Protein AF-A0A1E5RSB1-F1 (afdb_monomer_lite)

Secondary structure (DSSP, 8-state):
-HHHHHHHHHHHHHHHHHTGGGGS-HHHHHHHHHHHHHHHHHS-TTS--HHHHHHHHHHHHHHHHTTTS-S-HHHHHHHHHHHHHHHHSTTTT-TT-HHHHHHHHHHHHHHHHHTT----HHHHHHHHHHHHHIIIIIITTTT-HHHHHHHHHHHHHHHHHTT-S-HHHHHHHHHHHHHH-TT-HHHHHHHHHHHHHHTTT-HHHHHHHHHHHHHHHHHH-TT-HHHHHHHTTT---HHHHHHHHHHHHHH-TT-HHHHHHHHHH-S-HHHHHHHHTT-

Structure (mmCIF, N/CA/C/O backbone):
data_AF-A0A1E5RSB1-F1
#
_entry.id   AF-A0A1E5RSB1-F1
#
loop_
_atom_site.group_PDB
_atom_site.id
_atom_site.type_symbol
_atom_site.label_atom_id
_atom_site.label_alt_id
_atom_site.label_comp_id
_atom_site.label_asym_id
_atom_site.label_entity_id
_atom_site.label_seq_id
_atom_site.pdbx_PDB_ins_code
_atom_site.Cartn_x
_atom_site.Cartn_y
_atom_site.Cartn_z
_atom_site.occupancy
_atom_site.B_iso_or_equiv
_atom_site.auth_seq_id
_atom_site.auth_comp_id
_atom_site.auth_asym_id
_atom_site.auth_atom_id
_atom_site.pdbx_PDB_model_num
ATOM 1 N N . MET A 1 1 ? -30.615 6.620 -9.284 1.00 59.03 1 MET A N 1
ATOM 2 C CA . MET A 1 1 ? -29.991 7.058 -8.012 1.00 59.03 1 MET A CA 1
ATOM 3 C C . MET A 1 1 ? -29.295 5.898 -7.292 1.00 59.03 1 MET A C 1
ATOM 5 O O . MET A 1 1 ? -28.123 6.034 -6.979 1.00 59.03 1 MET A O 1
ATOM 9 N N . ILE A 1 2 ? -29.949 4.737 -7.135 1.00 60.47 2 ILE A N 1
ATOM 10 C CA . ILE A 1 2 ? -29.376 3.530 -6.498 1.00 60.47 2 ILE A CA 1
ATOM 11 C C . ILE A 1 2 ? -28.083 3.030 -7.184 1.00 60.47 2 ILE A C 1
ATOM 13 O O . ILE A 1 2 ? -27.094 2.783 -6.502 1.00 60.47 2 ILE A O 1
ATOM 17 N N . ASN A 1 3 ? -28.025 2.988 -8.522 1.00 72.19 3 ASN A N 1
ATOM 18 C CA . ASN A 1 3 ? -26.814 2.553 -9.246 1.00 72.19 3 ASN A CA 1
ATOM 19 C C . ASN A 1 3 ? -25.570 3.414 -8.957 1.00 72.19 3 ASN A C 1
ATOM 21 O O . ASN A 1 3 ? -24.466 2.884 -8.888 1.00 72.19 3 ASN A O 1
ATOM 25 N N . ASN A 1 4 ? -25.734 4.720 -8.725 1.00 80.44 4 ASN A N 1
ATOM 26 C CA . ASN A 1 4 ? -24.601 5.606 -8.440 1.00 80.44 4 ASN A CA 1
ATOM 27 C C . ASN A 1 4 ? -24.006 5.338 -7.050 1.00 80.44 4 ASN A C 1
ATOM 29 O O . ASN A 1 4 ? -22.799 5.459 -6.871 1.00 80.44 4 ASN A O 1
ATOM 33 N N . LEU A 1 5 ? -24.834 4.938 -6.080 1.00 81.88 5 LEU A N 1
ATOM 34 C CA . LEU A 1 5 ? -24.383 4.595 -4.730 1.00 81.88 5 LEU A CA 1
ATOM 35 C C . LEU A 1 5 ? -23.595 3.284 -4.702 1.00 81.88 5 LEU A C 1
ATOM 37 O O . LEU A 1 5 ? -22.598 3.198 -3.993 1.00 81.88 5 LEU A O 1
ATOM 41 N N . TYR A 1 6 ? -23.990 2.289 -5.501 1.00 83.38 6 TYR A N 1
ATOM 42 C CA . TYR A 1 6 ? -23.221 1.048 -5.641 1.00 83.38 6 TYR A CA 1
ATOM 43 C C . TYR A 1 6 ? -21.880 1.267 -6.352 1.00 83.38 6 TYR A C 1
ATOM 45 O O . TYR A 1 6 ? -20.870 0.724 -5.914 1.00 83.38 6 TYR A O 1
ATOM 53 N N . LEU A 1 7 ? -21.834 2.122 -7.378 1.00 86.38 7 LEU A N 1
ATOM 54 C CA . LEU A 1 7 ? -20.569 2.520 -8.009 1.00 86.38 7 LEU A CA 1
ATOM 55 C C . LEU A 1 7 ? -19.646 3.250 -7.022 1.00 86.38 7 LEU A C 1
ATOM 57 O O . LEU A 1 7 ? -18.439 3.008 -6.994 1.00 86.38 7 LEU A O 1
ATOM 61 N N . LEU A 1 8 ? -20.215 4.125 -6.189 1.00 89.56 8 LEU A N 1
ATOM 62 C CA . LEU A 1 8 ? -19.468 4.823 -5.148 1.00 89.56 8 LEU A CA 1
ATOM 63 C C . LEU A 1 8 ? -18.964 3.849 -4.072 1.00 89.56 8 LEU A C 1
ATOM 65 O O . LEU A 1 8 ? -17.806 3.935 -3.671 1.00 89.56 8 LEU A O 1
ATOM 69 N N . LEU A 1 9 ? -19.790 2.886 -3.655 1.00 88.88 9 LEU A N 1
ATOM 70 C CA . LEU A 1 9 ? -19.385 1.799 -2.764 1.00 88.88 9 LEU A CA 1
ATOM 71 C C . LEU A 1 9 ? -18.185 1.040 -3.344 1.00 88.88 9 LEU A C 1
ATOM 73 O O . LEU A 1 9 ? -17.158 0.939 -2.679 1.00 88.88 9 LEU A O 1
ATOM 77 N N . ASP A 1 10 ? -18.278 0.558 -4.584 1.00 87.50 10 ASP A N 1
ATOM 78 C CA . ASP A 1 10 ? -17.203 -0.213 -5.216 1.00 87.50 10 ASP A CA 1
ATOM 79 C C . ASP A 1 10 ? -15.906 0.600 -5.355 1.00 87.50 10 ASP A C 1
ATOM 81 O O . ASP A 1 10 ? -14.822 0.066 -5.109 1.00 87.50 10 ASP A O 1
ATOM 85 N N . LYS A 1 11 ? -16.001 1.909 -5.631 1.00 91.81 11 LYS A N 1
ATOM 86 C CA . LYS A 1 11 ? -14.854 2.832 -5.591 1.00 91.81 11 LYS A CA 1
ATOM 87 C C . LYS A 1 11 ? -14.172 2.827 -4.220 1.00 91.81 11 LYS A C 1
ATOM 89 O O . LYS A 1 11 ? -12.948 2.722 -4.155 1.00 91.81 11 LYS A O 1
ATOM 94 N N . TYR A 1 12 ? -14.920 2.942 -3.124 1.00 93.19 12 TYR A N 1
ATOM 95 C CA . TYR A 1 12 ? -14.322 2.986 -1.783 1.00 93.19 12 TYR A CA 1
ATOM 96 C C . TYR A 1 12 ? -13.816 1.631 -1.300 1.00 93.19 12 TYR A C 1
ATOM 98 O O . TYR A 1 12 ? -12.784 1.579 -0.634 1.00 93.19 12 TYR A O 1
ATOM 106 N N . ILE A 1 13 ? -14.457 0.533 -1.703 1.00 90.44 13 ILE A N 1
ATOM 107 C CA . ILE A 1 13 ? -13.912 -0.811 -1.483 1.00 90.44 13 ILE A CA 1
ATOM 108 C C . ILE A 1 13 ? -12.591 -0.983 -2.231 1.00 90.44 13 ILE A C 1
ATOM 110 O O . ILE A 1 13 ? -11.625 -1.486 -1.661 1.00 90.44 13 ILE A O 1
ATOM 114 N N . TYR A 1 14 ? -12.506 -0.506 -3.473 1.00 87.69 14 TYR A N 1
ATOM 115 C CA . TYR A 1 14 ? -11.250 -0.488 -4.215 1.00 87.69 14 TYR A CA 1
ATOM 116 C C . TYR A 1 14 ? -10.180 0.361 -3.509 1.00 87.69 14 TYR A C 1
ATOM 118 O O . TYR A 1 14 ? -9.056 -0.104 -3.325 1.00 87.69 14 TYR A O 1
ATOM 126 N N . ILE A 1 15 ? -10.518 1.573 -3.052 1.00 88.62 15 ILE A N 1
ATOM 127 C CA . ILE A 1 15 ? -9.596 2.448 -2.303 1.00 88.62 15 ILE A CA 1
ATOM 128 C C . ILE A 1 15 ? -9.091 1.768 -1.023 1.00 88.62 15 ILE A C 1
ATOM 130 O O . ILE A 1 15 ? -7.897 1.849 -0.734 1.00 88.62 15 ILE A O 1
ATOM 134 N N . TYR A 1 16 ? -9.971 1.090 -0.279 1.00 88.75 16 TYR A N 1
ATOM 135 C CA . TYR A 1 16 ? -9.597 0.333 0.916 1.00 88.75 16 TYR A CA 1
ATOM 136 C C . TYR A 1 16 ? -8.643 -0.814 0.574 1.00 88.75 16 TYR A C 1
ATOM 138 O O . TYR A 1 16 ? -7.543 -0.876 1.116 1.00 88.75 16 TYR A O 1
ATOM 146 N N . ASN A 1 17 ? -9.018 -1.665 -0.385 1.00 81.81 17 ASN A N 1
ATOM 147 C CA . ASN A 1 17 ? -8.240 -2.848 -0.761 1.00 81.81 17 ASN A CA 1
ATOM 148 C C . ASN A 1 17 ? -6.867 -2.506 -1.357 1.00 81.81 17 ASN A C 1
ATOM 150 O O . ASN A 1 17 ? -5.934 -3.291 -1.239 1.00 81.81 17 ASN A O 1
ATOM 154 N N . THR A 1 18 ? -6.742 -1.352 -2.016 1.00 77.06 18 THR A N 1
ATOM 155 C CA . THR A 1 18 ? -5.478 -0.893 -2.617 1.00 77.06 18 THR A CA 1
ATOM 156 C C . THR A 1 18 ? -4.631 -0.032 -1.683 1.00 77.06 18 THR A C 1
ATOM 158 O O . THR A 1 18 ? -3.495 0.303 -2.023 1.00 77.06 18 THR A O 1
ATOM 161 N N . GLY A 1 19 ? -5.167 0.384 -0.531 1.00 78.12 19 GLY A N 1
ATOM 162 C CA . GLY A 1 19 ? -4.486 1.316 0.366 1.00 78.12 19 GLY A CA 1
ATOM 163 C C . GLY A 1 19 ? -4.257 2.705 -0.244 1.00 78.12 19 GLY A C 1
ATOM 164 O O . GLY A 1 19 ? -3.387 3.444 0.227 1.00 78.12 19 GLY A O 1
ATOM 165 N N . TYR A 1 20 ? -4.990 3.071 -1.307 1.00 80.69 20 TYR A N 1
ATOM 166 C CA . TYR A 1 20 ? -4.763 4.313 -2.062 1.00 80.69 20 TYR A CA 1
ATOM 167 C C . TYR A 1 20 ? -4.954 5.571 -1.202 1.00 80.69 20 TYR A C 1
ATOM 169 O O . TYR A 1 20 ? -4.318 6.594 -1.440 1.00 80.69 20 TYR A O 1
ATOM 177 N N . TYR A 1 21 ? -5.754 5.473 -0.139 1.00 85.38 21 TYR A N 1
ATOM 178 C CA . TYR A 1 21 ? -5.942 6.534 0.849 1.00 85.38 21 TYR A CA 1
ATOM 179 C C . TYR A 1 21 ? -4.636 6.992 1.535 1.00 85.38 21 TYR A C 1
ATOM 181 O O . TYR A 1 21 ? -4.590 8.107 2.031 1.00 85.38 21 TYR A O 1
ATOM 189 N N . ASN A 1 22 ? -3.560 6.195 1.525 1.00 78.25 22 ASN A N 1
ATOM 190 C CA . ASN A 1 22 ? -2.251 6.593 2.070 1.00 78.25 22 ASN A CA 1
ATOM 191 C C . ASN A 1 22 ? -1.426 7.499 1.129 1.00 78.25 22 ASN A C 1
ATOM 193 O O . ASN A 1 22 ? -0.286 7.828 1.448 1.00 78.25 22 ASN A O 1
ATOM 197 N N . GLN A 1 23 ? -1.929 7.811 -0.070 1.00 78.44 23 GLN A N 1
ATOM 198 C CA . GLN A 1 23 ? -1.171 8.501 -1.128 1.00 78.44 23 GLN A CA 1
ATOM 199 C C . GLN A 1 23 ? -1.796 9.832 -1.555 1.00 78.44 23 GLN A C 1
ATOM 201 O O . GLN A 1 23 ? -1.289 10.473 -2.473 1.00 78.44 23 GLN A O 1
ATOM 206 N N . VAL A 1 24 ? -2.911 10.217 -0.941 1.00 83.81 24 VAL A N 1
ATOM 207 C CA . VAL A 1 24 ? -3.691 11.392 -1.334 1.00 83.81 24 VAL A CA 1
ATOM 208 C C . VAL A 1 24 ? -3.510 12.528 -0.331 1.00 83.81 24 VAL A C 1
ATOM 210 O O . VAL A 1 24 ? -3.078 12.306 0.798 1.00 83.81 24 VAL A O 1
ATOM 213 N N . ASP A 1 25 ? -3.828 13.744 -0.759 1.00 85.12 25 ASP A N 1
ATOM 214 C CA . ASP A 1 25 ? -3.767 14.940 0.075 1.00 85.12 25 ASP A CA 1
ATOM 215 C C . ASP A 1 25 ? -4.978 15.056 1.019 1.00 85.12 25 ASP A C 1
ATOM 217 O O . ASP A 1 25 ? -6.000 14.376 0.863 1.00 85.12 25 ASP A O 1
ATOM 221 N N . ASP A 1 26 ? -4.892 15.975 1.981 1.00 84.00 26 ASP A N 1
ATOM 222 C CA . ASP A 1 26 ? -5.957 16.216 2.961 1.00 84.00 26 ASP A CA 1
ATOM 223 C C . ASP A 1 26 ? -7.286 16.603 2.304 1.00 84.00 26 ASP A C 1
ATOM 225 O O . ASP A 1 26 ? -8.357 16.202 2.765 1.00 84.00 26 ASP A O 1
ATOM 229 N N . THR A 1 27 ? -7.249 17.349 1.196 1.00 88.31 27 THR A N 1
ATOM 230 C CA . THR A 1 27 ? -8.446 17.727 0.428 1.00 88.31 27 THR A CA 1
ATOM 231 C C . THR A 1 27 ? -9.191 16.493 -0.078 1.00 88.31 27 THR A C 1
ATOM 233 O O . THR A 1 27 ? -10.417 16.381 0.055 1.00 88.31 27 THR A O 1
ATOM 236 N N . THR A 1 28 ? -8.451 15.526 -0.615 1.00 90.94 28 THR A N 1
ATOM 237 C CA . THR A 1 28 ? -9.019 14.262 -1.078 1.00 90.94 28 THR A CA 1
ATOM 238 C C . THR A 1 28 ? -9.506 13.416 0.095 1.00 90.94 28 THR A C 1
ATOM 240 O O . THR A 1 28 ? -10.619 12.886 0.033 1.00 90.94 28 THR A O 1
ATOM 243 N N . LEU A 1 29 ? -8.750 13.344 1.197 1.00 90.00 29 LEU A N 1
ATOM 244 C CA . LEU A 1 29 ? -9.187 12.635 2.407 1.00 90.00 29 LEU A CA 1
ATOM 245 C C . LEU A 1 29 ? -10.497 13.205 2.971 1.00 90.00 29 LEU A C 1
ATOM 247 O O . LEU A 1 29 ? -11.376 12.444 3.378 1.00 90.00 29 LEU A O 1
ATOM 251 N N . ASN A 1 30 ? -10.671 14.528 2.948 1.00 88.62 30 ASN A N 1
ATOM 252 C CA . ASN A 1 30 ? -11.912 15.197 3.344 1.00 88.62 30 ASN A CA 1
ATOM 253 C C . ASN A 1 30 ? -13.108 14.766 2.496 1.00 88.62 30 ASN A C 1
ATOM 255 O O . ASN A 1 30 ? -14.197 14.526 3.022 1.00 88.62 30 ASN A O 1
ATOM 259 N N . THR A 1 31 ? -12.896 14.651 1.188 1.00 92.31 31 THR A N 1
ATOM 260 C CA . THR A 1 31 ? -13.916 14.160 0.258 1.00 92.31 31 THR A CA 1
ATOM 261 C C . THR A 1 31 ? -14.248 12.701 0.558 1.00 92.31 31 THR A C 1
ATOM 263 O O . THR A 1 31 ? -15.417 12.345 0.678 1.00 92.31 31 THR A O 1
ATOM 266 N N . TYR A 1 32 ? -13.229 11.867 0.782 1.00 93.94 32 TYR A N 1
ATOM 267 C CA . TYR A 1 32 ? -13.416 10.462 1.143 1.00 93.94 32 TYR A CA 1
ATOM 268 C C . TYR A 1 32 ? -14.237 10.307 2.420 1.00 93.94 32 TYR A C 1
ATOM 270 O O . TYR A 1 32 ? -15.197 9.544 2.429 1.00 93.94 32 TYR A O 1
ATOM 278 N N . ALA A 1 33 ? -13.914 11.053 3.476 1.00 90.81 33 ALA A N 1
ATOM 279 C CA . ALA A 1 33 ? -14.641 10.967 4.736 1.00 90.81 33 ALA A CA 1
ATOM 280 C C . ALA A 1 33 ? -16.135 11.297 4.576 1.00 90.81 33 ALA A C 1
ATOM 282 O O . ALA A 1 33 ? -16.969 10.567 5.108 1.00 90.81 33 ALA A O 1
ATOM 283 N N . LYS A 1 34 ? -16.474 12.350 3.818 1.00 90.81 34 LYS A N 1
ATOM 284 C CA . LYS A 1 34 ? -17.869 12.744 3.552 1.00 90.81 34 LYS A CA 1
ATOM 285 C C . LYS A 1 34 ? -18.625 11.678 2.762 1.00 90.81 34 LYS A C 1
ATOM 287 O O . LYS A 1 34 ? -19.714 11.274 3.169 1.00 90.81 34 LYS A O 1
ATOM 292 N N . ASP A 1 35 ? -18.033 11.195 1.675 1.00 92.75 35 ASP A N 1
ATOM 293 C CA . ASP A 1 35 ? -18.663 10.198 0.808 1.00 92.75 35 ASP A CA 1
ATOM 294 C C . ASP A 1 35 ? -18.870 8.869 1.549 1.00 92.75 35 ASP A C 1
ATOM 296 O O . ASP A 1 35 ? -19.951 8.284 1.493 1.00 92.75 35 ASP A O 1
ATOM 300 N N . ILE A 1 36 ? -17.870 8.417 2.315 1.00 93.12 36 ILE A N 1
ATOM 301 C CA . ILE A 1 36 ? -17.973 7.190 3.115 1.00 93.12 36 ILE A CA 1
ATOM 302 C C . ILE A 1 36 ? -19.019 7.353 4.224 1.00 93.12 36 ILE A C 1
ATOM 304 O O . ILE A 1 36 ? -19.820 6.447 4.439 1.00 93.12 36 ILE A O 1
ATOM 308 N N . GLN A 1 37 ? -19.070 8.503 4.905 1.00 90.25 37 GLN A N 1
ATOM 309 C CA . GLN A 1 37 ? -20.092 8.771 5.921 1.00 90.25 37 GLN A CA 1
ATOM 310 C C . GLN A 1 37 ? -21.506 8.712 5.325 1.00 90.25 37 GLN A C 1
ATOM 312 O O . GLN A 1 37 ? -22.418 8.180 5.958 1.00 90.25 37 GLN A O 1
ATOM 317 N N . ALA A 1 38 ? -21.699 9.243 4.114 1.00 89.00 38 ALA A N 1
ATOM 318 C CA . ALA A 1 38 ? -22.971 9.150 3.404 1.00 89.00 38 ALA A CA 1
ATOM 319 C C . ALA A 1 38 ? -23.314 7.690 3.065 1.00 89.00 38 ALA A C 1
ATOM 321 O O . ALA A 1 38 ? -24.432 7.253 3.328 1.00 89.00 38 ALA A O 1
ATOM 322 N N . LEU A 1 39 ? -22.345 6.913 2.568 1.00 89.56 39 LEU A N 1
ATOM 323 C CA . LEU A 1 39 ? -22.527 5.484 2.296 1.00 89.56 39 LEU A CA 1
ATOM 324 C C . LEU A 1 39 ? -22.908 4.699 3.556 1.00 89.56 39 LEU A C 1
ATOM 326 O O . LEU A 1 39 ? -23.848 3.913 3.507 1.00 89.56 39 LEU A O 1
ATOM 330 N N . LEU A 1 40 ? -22.239 4.946 4.685 1.00 88.12 40 LEU A N 1
ATOM 331 C CA . LEU A 1 40 ? -22.523 4.289 5.968 1.00 88.12 40 LEU A CA 1
ATOM 332 C C . LEU A 1 40 ? -23.908 4.639 6.536 1.00 88.12 40 LEU A C 1
ATOM 334 O O . LEU A 1 40 ? -24.463 3.862 7.303 1.00 88.12 40 LEU A O 1
ATOM 338 N N . LYS A 1 41 ? -24.475 5.799 6.176 1.00 85.69 41 LYS A N 1
ATOM 339 C CA . LYS A 1 41 ? -25.850 6.181 6.545 1.00 85.69 41 LYS A CA 1
ATOM 340 C C . LYS A 1 41 ? -26.905 5.533 5.645 1.00 85.69 41 LYS A C 1
ATOM 342 O O . LYS A 1 41 ? -28.029 5.341 6.092 1.00 85.69 41 LYS A O 1
ATOM 347 N N . VAL A 1 42 ? -26.564 5.258 4.384 1.00 83.19 42 VAL A N 1
ATOM 348 C CA . VAL A 1 42 ? -27.499 4.728 3.379 1.00 83.19 42 VAL A CA 1
ATOM 349 C C . VAL A 1 42 ? -27.528 3.201 3.367 1.00 83.19 42 VAL A C 1
ATOM 351 O O . VAL A 1 42 ? -28.598 2.607 3.261 1.00 83.19 42 VAL A O 1
ATOM 354 N N . PHE A 1 43 ? -26.366 2.559 3.456 1.00 77.81 43 PHE A N 1
ATOM 355 C CA . PHE A 1 43 ? -26.266 1.109 3.537 1.00 77.81 43 PHE A CA 1
ATOM 356 C C . PHE A 1 43 ? -26.439 0.685 4.996 1.00 77.81 43 PHE A C 1
ATOM 358 O O . PHE A 1 43 ? -25.534 0.860 5.804 1.00 77.81 43 PHE A O 1
ATOM 365 N N . ASP A 1 44 ? -27.627 0.177 5.330 1.00 65.62 44 ASP A N 1
ATOM 366 C CA . ASP A 1 44 ? -27.980 -0.208 6.697 1.00 65.62 44 ASP A CA 1
ATOM 367 C C . ASP A 1 44 ? -27.232 -1.473 7.169 1.00 65.62 44 ASP A C 1
ATOM 369 O O . ASP A 1 44 ? -26.900 -2.363 6.381 1.00 65.62 44 ASP A O 1
ATOM 373 N N . TYR A 1 45 ? -27.009 -1.575 8.482 1.00 59.94 45 TYR A N 1
ATOM 374 C CA . TYR A 1 45 ? -26.247 -2.649 9.142 1.00 59.94 45 TYR A CA 1
ATOM 375 C C . TYR A 1 45 ? -26.914 -4.034 9.052 1.00 59.94 45 TYR A C 1
ATOM 377 O O . TYR A 1 45 ? -26.284 -5.043 9.370 1.00 59.94 45 TYR A O 1
ATOM 385 N N . GLN A 1 46 ? -28.187 -4.096 8.649 1.00 53.72 46 GLN A N 1
ATOM 386 C CA . GLN A 1 46 ? -29.020 -5.302 8.723 1.00 53.72 46 GLN A CA 1
ATOM 387 C C . GLN A 1 46 ? -28.663 -6.385 7.691 1.00 53.72 46 GLN A C 1
ATOM 389 O O . GLN A 1 46 ? -29.066 -7.535 7.849 1.00 53.72 46 GLN A O 1
ATOM 394 N N . ALA A 1 47 ? -27.843 -6.067 6.687 1.00 52.84 47 ALA A N 1
ATOM 395 C CA . ALA A 1 47 ? -27.253 -7.045 5.777 1.00 52.84 47 ALA A CA 1
ATOM 396 C C . ALA A 1 47 ? -25.727 -6.986 5.910 1.00 52.84 47 ALA A C 1
ATOM 398 O O . ALA A 1 47 ? -25.061 -6.242 5.193 1.00 52.84 47 ALA A O 1
ATOM 399 N N . ILE A 1 48 ? -25.178 -7.743 6.866 1.00 58.06 48 ILE A N 1
ATOM 400 C CA . ILE A 1 48 ? -23.743 -7.815 7.184 1.00 58.06 48 ILE A CA 1
ATOM 401 C C . ILE A 1 48 ? -22.974 -8.323 5.959 1.00 58.06 48 ILE A C 1
ATOM 403 O O . ILE A 1 48 ? -22.731 -9.514 5.773 1.00 58.06 48 ILE A O 1
ATOM 407 N N . ASN A 1 49 ? -22.605 -7.392 5.090 1.00 74.12 49 ASN A N 1
ATOM 408 C CA . ASN A 1 49 ? -21.734 -7.626 3.958 1.00 74.12 49 ASN A CA 1
ATOM 409 C C . ASN A 1 49 ? -20.311 -7.255 4.386 1.00 74.12 49 ASN A C 1
ATOM 411 O O . ASN A 1 49 ? -20.102 -6.208 5.000 1.00 74.12 49 ASN A O 1
ATOM 415 N N . LEU A 1 50 ? -19.320 -8.073 4.021 1.00 79.31 50 LEU A N 1
ATOM 416 C CA . LEU A 1 50 ? -17.895 -7.763 4.198 1.00 79.31 50 LEU A CA 1
ATOM 417 C C . LEU A 1 50 ? -17.547 -6.347 3.707 1.00 79.31 50 LEU A C 1
ATOM 419 O O . LEU A 1 50 ? -16.749 -5.660 4.337 1.00 79.31 50 LEU A O 1
ATOM 423 N N . LYS A 1 51 ? -18.220 -5.869 2.649 1.00 85.12 51 LYS A N 1
ATOM 424 C CA . LYS A 1 51 ? -18.079 -4.496 2.142 1.00 85.12 51 LYS A CA 1
ATOM 425 C C . LYS A 1 51 ? -18.426 -3.424 3.187 1.00 85.12 51 LYS A C 1
ATOM 427 O O . LYS A 1 51 ? -17.734 -2.416 3.265 1.00 85.12 51 LYS A O 1
ATOM 432 N N . TYR A 1 52 ? -19.459 -3.627 4.006 1.00 85.94 52 TYR A N 1
ATOM 433 C CA . TYR A 1 52 ? -19.834 -2.663 5.046 1.00 85.94 52 TYR A CA 1
ATOM 434 C C . TYR A 1 52 ? -18.760 -2.578 6.138 1.00 85.94 52 TYR A C 1
ATOM 436 O O . TYR A 1 52 ? -18.369 -1.484 6.537 1.00 85.94 52 TYR A O 1
ATOM 444 N N . ILE A 1 53 ? -18.213 -3.723 6.559 1.00 85.31 53 ILE A N 1
ATOM 445 C CA . ILE A 1 53 ? -17.104 -3.763 7.524 1.00 85.31 53 ILE A CA 1
ATOM 446 C C . ILE A 1 53 ? -15.876 -3.048 6.943 1.00 85.31 53 ILE A C 1
ATOM 448 O O . ILE A 1 53 ? -15.307 -2.190 7.611 1.00 85.31 53 ILE A O 1
ATOM 452 N N . SER A 1 54 ? -15.521 -3.310 5.680 1.00 87.69 54 SER A N 1
ATOM 453 C CA . SER A 1 54 ? -14.425 -2.607 4.998 1.00 87.69 54 SER A CA 1
ATOM 454 C C . SER A 1 54 ? -14.647 -1.095 4.905 1.00 87.69 54 SER A C 1
ATOM 456 O O . SER A 1 54 ? -13.696 -0.336 5.070 1.00 87.69 54 SER A O 1
ATOM 458 N N . LEU A 1 55 ? -15.885 -0.634 4.685 1.00 90.62 55 LEU A N 1
ATOM 459 C CA . LEU A 1 55 ? -16.204 0.797 4.717 1.00 90.62 55 LEU A CA 1
ATOM 460 C C . LEU A 1 55 ? -16.018 1.400 6.110 1.00 90.62 55 LEU A C 1
ATOM 462 O O . LEU A 1 55 ? -15.481 2.499 6.219 1.00 90.62 55 LEU A O 1
ATOM 466 N N . VAL A 1 56 ? -16.441 0.696 7.163 1.00 89.56 56 VAL A N 1
ATOM 467 C CA . VAL A 1 56 ? -16.232 1.139 8.548 1.00 89.56 56 VAL A CA 1
ATOM 468 C C . VAL A 1 56 ? -14.738 1.225 8.863 1.00 89.56 56 VAL A C 1
ATOM 470 O O . VAL A 1 56 ? -14.274 2.251 9.358 1.00 89.56 56 VAL A O 1
ATOM 473 N N . GLU A 1 57 ? -13.974 0.182 8.533 1.00 88.19 57 GLU A N 1
ATOM 474 C CA . GLU A 1 57 ? -12.518 0.157 8.695 1.00 88.19 57 GLU A CA 1
ATOM 475 C C . GLU A 1 57 ? -11.856 1.327 7.942 1.00 88.19 57 GLU A C 1
ATOM 477 O O . GLU A 1 57 ? -11.068 2.069 8.534 1.00 88.19 57 GLU A O 1
ATOM 482 N N . LEU A 1 58 ? -12.228 1.556 6.674 1.00 90.75 58 LEU A N 1
ATOM 483 C CA . LEU A 1 58 ? -11.726 2.676 5.873 1.00 90.75 58 LEU A CA 1
ATOM 484 C C . LEU A 1 58 ? -12.093 4.031 6.486 1.00 90.75 58 LEU A C 1
ATOM 486 O O . LEU A 1 58 ? -11.251 4.924 6.527 1.00 90.75 58 LEU A O 1
ATOM 490 N N . TYR A 1 59 ? -13.328 4.195 6.961 1.00 91.44 59 TYR A N 1
ATOM 491 C CA . TYR A 1 59 ? -13.787 5.436 7.578 1.00 91.44 59 TYR A CA 1
ATOM 492 C C . TYR A 1 59 ? -12.959 5.781 8.817 1.00 91.44 59 TYR A C 1
ATOM 494 O O . TYR A 1 59 ? -12.513 6.921 8.958 1.00 91.44 59 TYR A O 1
ATOM 502 N N . ILE A 1 60 ? -12.703 4.799 9.687 1.00 88.06 60 ILE A N 1
ATOM 503 C CA . ILE A 1 60 ? -11.862 4.993 10.874 1.00 88.06 60 ILE A CA 1
ATOM 504 C C . ILE A 1 60 ? -10.442 5.387 10.446 1.00 88.06 60 ILE A C 1
ATOM 506 O O . ILE A 1 60 ? -9.902 6.371 10.950 1.00 88.06 60 ILE A O 1
ATOM 510 N N . THR A 1 61 ? -9.853 4.682 9.475 1.00 85.56 61 THR A N 1
ATOM 511 C CA . THR A 1 61 ? -8.493 4.963 8.990 1.00 85.56 61 THR A CA 1
ATOM 512 C C . THR A 1 61 ? -8.364 6.334 8.317 1.00 85.56 61 THR A C 1
ATOM 514 O O . THR A 1 61 ? -7.425 7.066 8.616 1.00 85.56 61 THR A O 1
ATOM 517 N N . VAL A 1 62 ? -9.297 6.726 7.445 1.00 88.62 62 VAL A N 1
ATOM 518 C CA . VAL A 1 62 ? -9.272 8.037 6.770 1.00 88.62 62 VAL A CA 1
ATOM 519 C C . VAL A 1 62 ? -9.394 9.169 7.784 1.00 88.62 62 VAL A C 1
ATOM 521 O O . VAL A 1 62 ? -8.635 10.131 7.714 1.00 88.62 62 VAL A O 1
ATOM 524 N N . ASN A 1 63 ? -10.307 9.065 8.752 1.00 85.62 63 ASN A N 1
ATOM 525 C CA . ASN A 1 63 ? -10.436 10.096 9.783 1.00 85.62 63 ASN A CA 1
ATOM 526 C C . ASN A 1 63 ? -9.236 10.140 10.733 1.00 85.62 63 ASN A C 1
ATOM 528 O O . ASN A 1 63 ? -8.911 11.207 11.248 1.00 85.62 63 ASN A O 1
ATOM 532 N N . PHE A 1 64 ? -8.551 9.012 10.922 1.00 78.25 64 PHE A N 1
ATOM 533 C CA . PHE A 1 64 ? -7.279 8.981 11.626 1.00 78.25 64 PHE A CA 1
ATOM 534 C C . PHE A 1 64 ? -6.160 9.681 10.836 1.00 78.25 64 PHE A C 1
ATOM 536 O O . PHE A 1 64 ? -5.379 10.415 11.423 1.00 78.25 64 PHE A O 1
ATOM 543 N N . LEU A 1 65 ? -6.087 9.525 9.511 1.00 78.81 65 LEU A N 1
ATOM 544 C CA . LEU A 1 65 ? -5.093 10.236 8.689 1.00 78.81 65 LEU A CA 1
ATOM 545 C C . LEU A 1 65 ? -5.360 11.741 8.596 1.00 78.81 65 LEU A C 1
ATOM 547 O O . LEU A 1 65 ? -4.426 12.530 8.590 1.00 78.81 65 LEU A O 1
ATOM 551 N N . ARG A 1 66 ? -6.636 12.139 8.577 1.00 77.75 66 ARG A N 1
ATOM 552 C CA . ARG A 1 66 ? -7.065 13.550 8.635 1.00 77.75 66 ARG A CA 1
ATOM 553 C C . ARG A 1 66 ? -6.772 14.206 9.984 1.00 77.75 66 ARG A C 1
ATOM 555 O O . ARG A 1 66 ? -6.969 15.409 10.158 1.00 77.75 66 ARG A O 1
ATOM 562 N N . TYR A 1 67 ? -6.380 13.413 10.971 1.00 67.94 67 TYR A N 1
ATOM 563 C CA . TYR A 1 67 ? -6.121 13.907 12.301 1.00 67.94 67 TYR A CA 1
ATOM 564 C C . TYR A 1 67 ? -4.980 14.922 12.317 1.00 67.94 67 TYR A C 1
ATOM 566 O O . TYR A 1 67 ? -4.071 14.838 11.504 1.00 67.94 67 TYR A O 1
ATOM 574 N N . SER A 1 68 ? -5.019 15.854 13.272 1.00 57.00 68 SER A N 1
ATOM 575 C CA . SER A 1 68 ? -4.141 17.032 13.436 1.00 57.00 68 SER A CA 1
ATOM 576 C C . SER A 1 68 ? -4.482 18.281 12.610 1.00 57.00 68 SER A C 1
ATOM 578 O O . SER A 1 68 ? -4.161 19.377 13.065 1.00 57.00 68 SER A O 1
ATOM 580 N N . ASN A 1 69 ? -5.234 18.163 11.509 1.00 58.94 69 ASN A N 1
ATOM 581 C CA . ASN A 1 69 ? -5.478 19.298 10.601 1.00 58.94 69 ASN A CA 1
ATOM 582 C C . ASN A 1 69 ? -6.882 19.921 10.701 1.00 58.94 69 ASN A C 1
ATOM 584 O O . ASN A 1 69 ? -7.163 20.921 10.039 1.00 58.94 69 ASN A O 1
ATOM 588 N N . HIS A 1 70 ? -7.767 19.375 11.542 1.00 60.78 70 HIS A N 1
ATOM 589 C CA . HIS A 1 70 ? -9.159 19.817 11.626 1.00 60.78 70 HIS A CA 1
ATOM 590 C C . HIS A 1 70 ? -9.567 20.387 12.991 1.00 60.78 70 HIS A C 1
ATOM 592 O O . HIS A 1 70 ? -9.090 19.971 14.046 1.00 60.78 70 HIS A O 1
ATOM 598 N N . SER A 1 71 ? -10.477 21.366 12.968 1.00 63.25 71 SER A N 1
ATOM 599 C CA . SER A 1 71 ? -11.023 22.043 14.153 1.00 63.25 71 SER A CA 1
ATOM 600 C C . SER A 1 71 ? -12.193 21.291 14.809 1.00 63.25 71 SER A C 1
ATOM 602 O O . SER A 1 71 ? -12.528 21.567 15.961 1.00 63.25 71 SER A O 1
ATOM 604 N N . ASP A 1 72 ? -12.786 20.309 14.125 1.00 70.50 72 ASP A N 1
ATOM 605 C CA . ASP A 1 72 ? -13.968 19.535 14.536 1.00 70.50 72 ASP A CA 1
ATOM 606 C C . ASP A 1 72 ? -13.633 18.148 15.124 1.00 70.50 72 ASP A C 1
ATOM 608 O O . ASP A 1 72 ? -14.494 17.270 15.206 1.00 70.50 72 ASP A O 1
ATOM 612 N N . ASN A 1 73 ? -12.405 17.955 15.623 1.00 73.44 73 ASN A N 1
ATOM 613 C CA . ASN A 1 73 ? -11.904 16.665 16.126 1.00 73.44 73 ASN A CA 1
ATOM 614 C C . ASN A 1 73 ? -12.829 15.975 17.151 1.00 73.44 73 ASN A C 1
ATOM 616 O O . ASN A 1 73 ? -12.892 14.750 17.199 1.00 73.44 73 ASN A O 1
ATOM 620 N N . LYS A 1 74 ? -13.587 16.732 17.958 1.00 77.19 74 LYS A N 1
ATOM 621 C CA . LYS A 1 74 ? -14.566 16.164 18.906 1.00 77.19 74 LYS A CA 1
ATOM 622 C C . LYS A 1 74 ? -15.755 15.491 18.213 1.00 77.19 74 LYS A C 1
ATOM 624 O O . LYS A 1 74 ? -16.197 14.440 18.670 1.00 77.19 74 LYS A O 1
ATOM 629 N N . ALA A 1 75 ? -16.266 16.083 17.134 1.00 81.25 75 ALA A N 1
ATOM 630 C CA . ALA A 1 75 ? -17.368 15.513 16.362 1.00 81.25 75 ALA A CA 1
ATOM 631 C C . ALA A 1 75 ? -16.898 14.267 15.602 1.00 81.25 75 ALA A C 1
ATOM 633 O O . ALA A 1 75 ? -17.542 13.223 15.681 1.00 81.25 75 ALA A O 1
ATOM 634 N N . ILE A 1 76 ? -15.719 14.351 14.975 1.00 78.69 76 ILE A N 1
ATOM 635 C CA . ILE A 1 76 ? -15.077 13.219 14.295 1.00 78.69 76 ILE A CA 1
ATOM 636 C C . ILE A 1 76 ? -14.880 12.046 15.267 1.00 78.69 76 ILE A C 1
ATOM 638 O O . ILE A 1 76 ? -15.247 10.918 14.946 1.00 78.69 76 ILE A O 1
ATOM 642 N N . TYR A 1 77 ? -14.376 12.302 16.481 1.00 81.50 77 TYR A N 1
ATOM 643 C CA . TYR A 1 77 ? -14.228 11.261 17.505 1.00 81.50 77 TYR A CA 1
ATOM 644 C C . TYR A 1 77 ? -15.554 10.576 17.838 1.00 81.50 77 TYR A C 1
ATOM 646 O O . TYR A 1 77 ? -15.623 9.350 17.886 1.00 81.50 77 TYR A O 1
ATOM 654 N N . ALA A 1 78 ? -16.606 11.361 18.084 1.00 84.12 78 ALA A N 1
ATOM 655 C CA . ALA A 1 78 ? -17.908 10.822 18.457 1.00 84.12 78 ALA A CA 1
ATOM 656 C C . ALA A 1 78 ? -18.466 9.897 17.363 1.00 84.12 78 ALA A C 1
ATOM 658 O O . ALA A 1 78 ? -19.002 8.830 17.673 1.00 84.12 78 ALA A O 1
ATOM 659 N N . GLU A 1 79 ? -18.287 10.264 16.091 1.00 85.00 79 GLU A N 1
ATOM 660 C CA . GLU A 1 79 ? -18.683 9.420 14.963 1.00 85.00 79 GLU A CA 1
ATOM 661 C C . GLU A 1 79 ? -17.831 8.153 14.848 1.00 85.00 79 GLU A C 1
ATOM 663 O O . GLU A 1 79 ? -18.391 7.063 14.732 1.00 85.00 79 GLU A O 1
ATOM 668 N N . ILE A 1 80 ? -16.501 8.257 14.939 1.00 85.19 80 ILE A N 1
ATOM 669 C CA . ILE A 1 80 ? -15.602 7.088 14.948 1.00 85.19 80 ILE A CA 1
ATOM 670 C C . ILE A 1 80 ? -16.006 6.114 16.058 1.00 85.19 80 ILE A C 1
ATOM 672 O O . ILE A 1 80 ? -16.153 4.917 15.808 1.00 85.19 80 ILE A O 1
ATOM 676 N N . ASN A 1 81 ? -16.237 6.622 17.271 1.00 86.75 81 ASN A N 1
ATOM 677 C CA . ASN A 1 81 ? -16.569 5.805 18.432 1.00 86.75 81 ASN A CA 1
ATOM 678 C C . ASN A 1 81 ? -17.862 4.999 18.221 1.00 86.75 81 ASN A C 1
ATOM 680 O O . ASN A 1 81 ? -17.926 3.830 18.599 1.00 86.75 81 ASN A O 1
ATOM 684 N N . LYS A 1 82 ? -18.868 5.584 17.554 1.00 88.00 82 LYS A N 1
ATOM 685 C CA . LYS A 1 82 ? -20.093 4.868 17.165 1.00 88.00 82 LYS A CA 1
ATOM 686 C C . LYS A 1 82 ? -19.777 3.658 16.281 1.00 88.00 82 LYS A C 1
ATOM 688 O O . LYS A 1 82 ? -20.309 2.576 16.513 1.00 88.00 82 LYS A O 1
ATOM 693 N N . TYR A 1 83 ? -18.916 3.824 15.279 1.00 87.00 83 TYR A N 1
ATOM 694 C CA . TYR A 1 83 ? -18.580 2.740 14.353 1.00 87.00 83 TYR A CA 1
ATOM 695 C C . TYR A 1 83 ? -17.654 1.682 14.966 1.00 87.00 83 TYR A C 1
ATOM 697 O O . TYR A 1 83 ? -17.785 0.501 14.649 1.00 87.00 83 TYR A O 1
ATOM 705 N N . VAL A 1 84 ? -16.781 2.061 15.900 1.00 86.00 84 VAL A N 1
ATOM 706 C CA . VAL A 1 84 ? -15.980 1.100 16.678 1.00 86.00 84 VAL A CA 1
ATOM 707 C C . VAL A 1 84 ? -16.880 0.200 17.531 1.00 86.00 84 VAL A C 1
ATOM 709 O O . VAL A 1 84 ? -16.682 -1.016 17.549 1.00 86.00 84 VAL A O 1
ATOM 712 N N . GLU A 1 85 ? -17.920 0.747 18.169 1.00 85.19 85 GLU A N 1
ATOM 713 C CA . GLU A 1 85 ? -18.901 -0.071 18.901 1.00 85.19 85 GLU A CA 1
ATOM 714 C C . GLU A 1 85 ? -19.699 -1.007 17.974 1.00 85.19 85 GLU A C 1
ATOM 716 O O . GLU A 1 85 ? -20.037 -2.119 18.377 1.00 85.19 85 GLU A O 1
ATOM 721 N N . ILE A 1 86 ? -19.937 -0.632 16.711 1.00 83.88 86 ILE A N 1
ATOM 722 C CA . ILE A 1 86 ? -20.544 -1.542 15.720 1.00 83.88 86 ILE A CA 1
ATOM 723 C C . ILE A 1 86 ? -19.619 -2.742 15.449 1.00 83.88 86 ILE A C 1
ATOM 725 O O . ILE A 1 86 ? -20.074 -3.891 15.479 1.00 83.88 86 ILE A O 1
ATOM 729 N N . LEU A 1 87 ? -18.313 -2.501 15.263 1.00 83.31 87 LEU A N 1
ATOM 730 C CA . LEU A 1 87 ? -17.322 -3.560 15.021 1.00 83.31 87 LEU A CA 1
ATOM 731 C C . LEU A 1 87 ? -17.240 -4.581 16.169 1.00 83.31 87 LEU A C 1
ATOM 733 O O . LEU A 1 87 ? -17.010 -5.768 15.923 1.00 83.31 87 LEU A O 1
ATOM 737 N N . LYS A 1 88 ? -17.461 -4.140 17.412 1.00 84.69 88 LYS A N 1
ATOM 738 C CA . LYS A 1 88 ? -17.447 -4.975 18.627 1.00 84.69 88 LYS A CA 1
ATOM 739 C C . LYS A 1 88 ? -18.487 -6.091 18.615 1.00 84.69 88 LYS A C 1
ATOM 741 O O . LYS A 1 88 ? -18.308 -7.102 19.301 1.00 84.69 88 LYS A O 1
ATOM 746 N N . SER A 1 89 ? -19.593 -5.909 17.896 1.00 79.56 89 SER A N 1
ATOM 747 C CA . SER A 1 89 ? -20.683 -6.882 17.864 1.00 79.56 89 SER A CA 1
ATOM 748 C C . SER A 1 89 ? -20.195 -8.238 17.336 1.00 79.56 89 SER A C 1
ATOM 750 O O . SER A 1 89 ? -19.338 -8.306 16.453 1.00 79.56 89 SER A O 1
ATOM 752 N N . LYS A 1 90 ? -20.743 -9.348 17.857 1.00 62.38 90 LYS A N 1
ATOM 753 C CA . LYS A 1 90 ? -20.432 -10.706 17.352 1.00 62.38 90 LYS A CA 1
ATOM 754 C C . LYS A 1 90 ? -20.804 -10.890 15.876 1.00 62.38 90 LYS A C 1
ATOM 756 O O . LYS A 1 90 ? -20.262 -11.767 15.222 1.00 62.38 90 LYS A O 1
ATOM 761 N N . GLN A 1 91 ? -21.725 -10.066 15.391 1.00 70.56 91 GLN A N 1
ATOM 762 C CA . GLN A 1 91 ? -22.167 -10.008 14.006 1.00 70.56 91 GLN A CA 1
ATOM 763 C C . GLN A 1 91 ? -21.133 -9.352 13.074 1.00 70.56 91 GLN A C 1
ATOM 765 O O . GLN A 1 91 ? -21.174 -9.600 11.878 1.00 70.56 91 GLN A O 1
ATOM 770 N N . CYS A 1 92 ? -20.190 -8.565 13.604 1.00 71.38 92 CYS A N 1
ATOM 771 C CA . CYS A 1 92 ? -19.100 -7.970 12.832 1.00 71.38 92 CYS A CA 1
ATOM 772 C C . CYS A 1 92 ? -17.768 -8.684 13.102 1.00 71.38 92 CYS A C 1
ATOM 774 O O . CYS A 1 92 ? -17.377 -9.563 12.341 1.00 71.38 92 CYS A O 1
ATOM 776 N N . LEU A 1 93 ? -17.061 -8.319 14.177 1.00 75.88 93 LEU A N 1
ATOM 777 C CA . LEU A 1 93 ? -15.746 -8.887 14.509 1.00 75.88 93 LEU A CA 1
ATOM 778 C C . LEU A 1 93 ? -15.727 -9.590 15.880 1.00 75.88 93 LEU A C 1
ATOM 780 O O . LEU A 1 93 ? -14.895 -10.463 16.124 1.00 75.88 93 LEU A O 1
ATOM 784 N N . SER A 1 94 ? -16.667 -9.271 16.770 1.00 76.12 94 SER A N 1
ATOM 785 C CA . SER A 1 94 ? -16.652 -9.602 18.201 1.00 76.12 94 SER A CA 1
ATOM 786 C C . SER A 1 94 ? -15.550 -8.895 19.003 1.00 76.12 94 SER A C 1
ATOM 788 O O . SER A 1 94 ? -14.465 -8.592 18.505 1.00 76.12 94 SER A O 1
ATOM 790 N N . ILE A 1 95 ? -15.791 -8.735 20.307 1.00 75.25 95 ILE A N 1
ATOM 791 C CA . ILE A 1 95 ? -14.838 -8.142 21.255 1.00 75.25 95 ILE A CA 1
ATOM 792 C C . ILE A 1 95 ? -13.491 -8.879 21.320 1.00 75.25 95 ILE A C 1
ATOM 794 O O . ILE A 1 95 ? -12.475 -8.285 21.667 1.00 75.25 95 ILE A O 1
ATOM 798 N N . ASN A 1 96 ? -13.457 -10.167 20.975 1.00 73.69 96 ASN A N 1
ATOM 799 C CA . ASN A 1 96 ? -12.241 -10.973 21.044 1.00 73.69 96 ASN A CA 1
ATOM 800 C C . ASN A 1 96 ? -11.397 -10.908 19.763 1.00 73.69 96 ASN A C 1
ATOM 802 O O . ASN A 1 96 ? -10.283 -11.435 19.766 1.00 73.69 96 ASN A O 1
ATOM 806 N N . SER A 1 97 ? -11.895 -10.278 18.692 1.00 77.69 97 SER A N 1
ATOM 807 C CA . SER A 1 97 ? -11.141 -10.138 17.446 1.00 77.69 97 SER A CA 1
ATOM 808 C C . SER A 1 97 ? -9.953 -9.207 17.621 1.00 77.69 97 SER A C 1
ATOM 810 O O . SER A 1 97 ? -10.078 -8.090 18.122 1.00 77.69 97 SER A O 1
ATOM 812 N N . ALA A 1 98 ? -8.7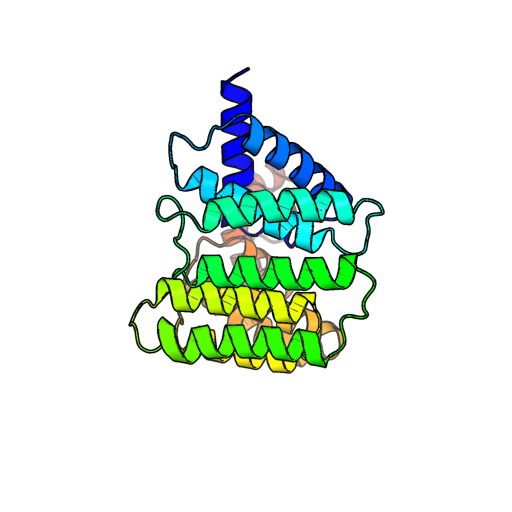95 -9.657 17.142 1.00 75.19 98 ALA A N 1
ATOM 813 C CA . ALA A 1 98 ? -7.592 -8.844 17.125 1.00 75.19 98 ALA A CA 1
ATOM 814 C C . ALA A 1 98 ? -7.766 -7.561 16.294 1.00 75.19 98 ALA A C 1
ATOM 816 O O . ALA A 1 98 ? -7.288 -6.502 16.693 1.00 75.19 98 ALA A O 1
ATOM 817 N N . ILE A 1 99 ? -8.516 -7.643 15.190 1.00 78.56 99 ILE A N 1
ATOM 818 C CA . ILE A 1 99 ? -8.811 -6.500 14.316 1.00 78.56 99 ILE A CA 1
ATOM 819 C C . ILE A 1 99 ? -9.667 -5.473 15.066 1.00 78.56 99 ILE A C 1
ATOM 821 O O . ILE A 1 99 ? -9.372 -4.282 15.028 1.00 78.56 99 ILE A O 1
ATOM 825 N N . TYR A 1 100 ? -10.687 -5.919 15.807 1.00 83.06 100 TYR A N 1
ATOM 826 C CA . TYR A 1 100 ? -11.471 -5.015 16.652 1.00 83.06 100 TYR A CA 1
ATOM 827 C C . TYR A 1 100 ? -10.591 -4.340 17.710 1.00 83.06 100 TYR A C 1
ATOM 829 O O . TYR A 1 100 ? -10.661 -3.125 17.881 1.00 83.06 100 TYR A O 1
ATOM 837 N N . GLN A 1 101 ? -9.737 -5.109 18.394 1.00 78.25 101 GLN A N 1
ATOM 838 C CA . GLN A 1 101 ? -8.854 -4.561 19.424 1.00 78.25 101 GLN A CA 1
ATOM 839 C C . GLN A 1 101 ? -7.906 -3.495 18.860 1.00 78.25 101 GLN A C 1
ATOM 841 O O . GLN A 1 101 ? -7.724 -2.462 19.496 1.00 78.25 101 GLN A O 1
ATOM 846 N N . TYR A 1 102 ? -7.390 -3.674 17.640 1.00 79.50 102 TYR A N 1
ATOM 847 C CA . TYR A 1 102 ? -6.623 -2.635 16.946 1.00 79.50 102 TYR A CA 1
ATOM 848 C C . TYR A 1 102 ? -7.409 -1.330 16.778 1.00 79.50 102 TYR A C 1
ATOM 850 O O . TYR A 1 102 ? -6.939 -0.273 17.198 1.00 79.50 102 TYR A O 1
ATOM 858 N N . TYR A 1 103 ? -8.617 -1.391 16.210 1.00 82.06 103 TYR A N 1
ATOM 859 C CA . TYR A 1 103 ? -9.436 -0.192 16.008 1.00 82.06 103 TYR A CA 1
ATOM 860 C C . TYR A 1 103 ? -9.886 0.442 17.327 1.00 82.06 103 TYR A C 1
ATOM 862 O O . TYR A 1 103 ? -9.973 1.664 17.424 1.00 82.06 103 TYR A O 1
ATOM 870 N N . ASN A 1 104 ? -10.105 -0.366 18.364 1.00 82.81 104 ASN A N 1
ATOM 871 C CA . ASN A 1 104 ? -10.366 0.116 19.715 1.00 82.81 104 ASN A CA 1
ATOM 872 C C . ASN A 1 104 ? -9.158 0.881 20.288 1.00 82.81 104 ASN A C 1
ATOM 874 O O . ASN A 1 104 ? -9.332 1.974 20.823 1.00 82.81 104 ASN A O 1
ATOM 878 N N . TYR A 1 105 ? -7.933 0.368 20.133 1.00 76.94 105 TYR A N 1
ATOM 879 C CA . TYR A 1 105 ? -6.726 1.080 20.567 1.00 76.94 105 TYR A CA 1
ATOM 880 C C . TYR A 1 105 ? -6.477 2.358 19.760 1.00 76.94 105 TYR A C 1
ATOM 882 O O . TYR A 1 105 ? -6.172 3.391 20.353 1.00 76.94 105 TYR A O 1
ATOM 890 N N . LEU A 1 106 ? -6.690 2.339 18.439 1.00 76.94 106 LEU A N 1
ATOM 891 C CA . LEU A 1 106 ? -6.657 3.555 17.614 1.00 76.94 106 LEU A CA 1
ATOM 892 C C . LEU A 1 106 ? -7.654 4.610 18.110 1.00 76.94 106 LEU A C 1
ATOM 894 O O . LEU A 1 106 ? -7.313 5.784 18.232 1.00 76.94 106 LEU A O 1
ATOM 898 N N . ASN A 1 107 ? -8.880 4.193 18.424 1.00 80.12 107 ASN A N 1
ATOM 899 C CA . ASN A 1 107 ? -9.919 5.080 18.939 1.00 80.12 107 ASN A CA 1
ATOM 900 C C . ASN A 1 107 ? -9.551 5.662 20.314 1.00 80.12 107 ASN A C 1
ATOM 902 O O . ASN A 1 107 ? -9.763 6.846 20.566 1.00 80.12 107 ASN A O 1
ATOM 906 N N . GLN A 1 108 ? -8.938 4.865 21.193 1.00 77.62 108 GLN A N 1
ATOM 907 C CA . GLN A 1 108 ? -8.422 5.348 22.477 1.00 77.62 108 GLN A CA 1
ATOM 908 C C . GLN A 1 108 ? -7.288 6.366 22.295 1.00 77.62 108 GLN A C 1
ATOM 910 O O . GLN A 1 108 ? -7.288 7.392 22.974 1.00 77.62 108 GLN A O 1
ATOM 915 N N . ALA A 1 109 ? -6.371 6.138 21.349 1.00 70.50 109 ALA A N 1
ATOM 916 C CA . ALA A 1 109 ? -5.337 7.114 21.009 1.00 70.50 109 ALA A CA 1
ATOM 917 C C . ALA A 1 109 ? -5.955 8.434 20.508 1.00 70.50 109 ALA A C 1
ATOM 919 O O . ALA A 1 109 ? -5.560 9.512 20.956 1.00 70.50 109 ALA A O 1
ATOM 920 N N . PHE A 1 110 ? -6.992 8.352 19.665 1.00 73.19 110 PHE A N 1
ATOM 921 C CA . PHE A 1 110 ? -7.732 9.521 19.180 1.00 73.19 110 PHE A CA 1
ATOM 922 C C . PHE A 1 110 ? -8.411 10.297 20.316 1.00 73.19 110 PHE A C 1
ATOM 924 O O . PHE A 1 110 ? -8.355 11.528 20.353 1.00 73.19 110 PHE A O 1
ATOM 931 N N . LYS A 1 111 ? -9.028 9.594 21.275 1.00 75.94 111 LYS A N 1
ATOM 932 C CA . LYS A 1 111 ? -9.655 10.207 22.457 1.00 75.94 111 LYS A CA 1
ATOM 933 C C . LYS A 1 111 ? -8.664 11.089 23.219 1.00 75.94 111 LYS A C 1
ATOM 935 O O . LYS A 1 111 ? -9.0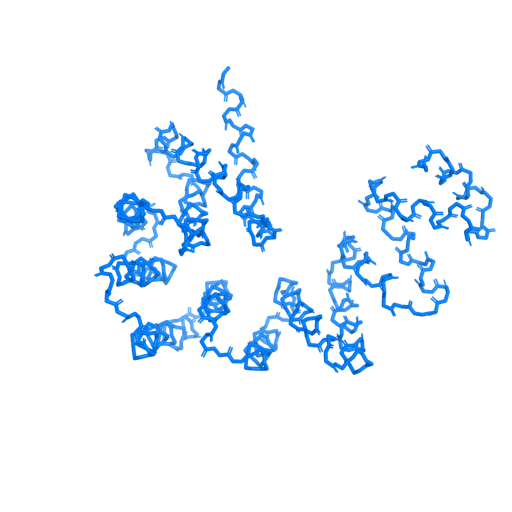16 12.204 23.597 1.00 75.94 111 LYS A O 1
ATOM 940 N N . LEU A 1 112 ? -7.444 10.588 23.415 1.00 68.75 112 LEU A N 1
ATOM 941 C CA . LEU A 1 112 ? -6.414 11.249 24.215 1.00 68.75 112 LEU A CA 1
ATOM 942 C C . LEU A 1 112 ? -5.846 12.506 23.549 1.00 68.75 112 LEU A C 1
ATOM 944 O O . LEU A 1 112 ? -5.569 13.477 24.240 1.00 68.75 112 LEU A O 1
ATOM 948 N N . THR A 1 113 ? -5.717 12.571 22.219 1.00 64.12 113 THR A N 1
ATOM 949 C CA . THR A 1 113 ? -5.313 13.864 21.617 1.00 64.12 113 THR A CA 1
ATOM 950 C C . THR A 1 113 ? -6.488 14.835 21.492 1.00 64.12 113 THR A C 1
ATOM 952 O O . THR A 1 113 ? -6.281 16.046 21.556 1.00 64.12 113 THR A O 1
ATOM 955 N N . VAL A 1 114 ? -7.736 14.355 21.389 1.00 66.25 114 VAL A N 1
ATOM 956 C CA . VAL A 1 114 ? -8.934 15.221 21.417 1.00 66.25 114 VAL A CA 1
ATOM 957 C C . VAL A 1 114 ? -9.122 15.902 22.774 1.00 66.25 114 VAL A C 1
ATOM 959 O O . VAL A 1 114 ? -9.569 17.053 22.820 1.00 66.25 114 VAL A O 1
ATOM 962 N N . SER A 1 115 ? -8.766 15.236 23.877 1.00 66.06 115 SER A N 1
ATOM 963 C CA . SER A 1 115 ? -8.793 15.828 25.222 1.00 66.06 115 SER A CA 1
ATOM 964 C C . SER A 1 115 ? -7.730 16.916 25.432 1.00 66.06 115 SER A C 1
ATOM 966 O O . SER A 1 115 ? -7.736 17.553 26.482 1.00 66.06 115 SER A O 1
ATOM 968 N N . LYS A 1 116 ? -6.860 17.190 24.440 1.00 60.09 116 LYS A N 1
ATOM 969 C CA . LYS A 1 116 ? -5.657 18.042 24.560 1.00 60.09 116 LYS A CA 1
ATOM 970 C C . LYS A 1 116 ? -4.701 17.592 25.668 1.00 60.09 116 LYS A C 1
ATOM 972 O O . LYS A 1 116 ? -3.775 18.325 26.017 1.00 60.09 116 LYS A O 1
ATOM 977 N N . GLU A 1 117 ? -4.892 16.391 26.201 1.00 54.75 117 GLU A N 1
ATOM 978 C CA . GLU A 1 117 ? -3.855 15.725 26.965 1.00 54.75 117 GLU A CA 1
ATOM 979 C C . GLU A 1 117 ? -2.714 15.478 25.977 1.00 54.75 117 GLU A C 1
ATOM 981 O O . GLU A 1 117 ? -2.930 14.998 24.860 1.00 54.75 117 GLU A O 1
ATOM 986 N N . LYS A 1 118 ? -1.491 15.897 26.323 1.00 52.00 118 LYS A N 1
ATOM 987 C CA . LYS A 1 118 ? -0.340 15.551 25.489 1.00 52.00 118 LYS A CA 1
ATOM 988 C C . LYS A 1 118 ? -0.345 14.032 25.369 1.00 52.00 118 LYS A C 1
ATOM 990 O O . LYS A 1 118 ? -0.254 13.353 26.388 1.00 52.00 118 LYS A O 1
ATOM 995 N N . ILE A 1 119 ? -0.414 13.510 24.145 1.00 56.09 119 ILE A N 1
ATOM 996 C CA . ILE A 1 119 ? 0.067 12.155 23.902 1.00 56.09 119 ILE A CA 1
ATOM 997 C C . ILE A 1 119 ? 1.547 12.195 24.281 1.00 56.09 119 ILE A C 1
ATOM 999 O O . ILE A 1 119 ? 2.384 12.715 23.543 1.00 56.09 119 ILE A O 1
ATOM 1003 N N . THR A 1 120 ? 1.853 11.744 25.491 1.00 59.88 120 THR A N 1
ATOM 1004 C CA . THR A 1 120 ? 3.226 11.537 25.926 1.00 59.88 120 THR A CA 1
ATOM 1005 C C . THR A 1 120 ? 3.749 10.267 25.266 1.00 59.88 120 THR A C 1
ATOM 1007 O O . THR A 1 120 ? 2.972 9.405 24.838 1.00 59.88 120 THR A O 1
ATOM 1010 N N . GLY A 1 121 ? 5.075 10.125 25.195 1.00 61.72 121 GLY A N 1
ATOM 1011 C CA . GLY A 1 121 ? 5.688 8.874 24.743 1.00 61.72 121 GLY A CA 1
ATOM 1012 C C . GLY A 1 121 ? 5.163 7.660 25.520 1.00 61.72 121 GLY A C 1
ATOM 1013 O O . GLY A 1 121 ? 4.952 6.607 24.934 1.00 61.72 121 GLY A O 1
ATOM 1014 N N . ASP A 1 122 ? 4.833 7.831 26.803 1.00 64.44 122 ASP A N 1
ATOM 1015 C CA . ASP A 1 122 ? 4.321 6.765 27.674 1.00 64.44 122 ASP A CA 1
ATOM 1016 C C . ASP A 1 122 ? 2.971 6.201 27.216 1.00 64.44 122 ASP A C 1
ATOM 1018 O O . ASP A 1 122 ? 2.755 4.990 27.252 1.00 64.44 122 ASP A O 1
ATOM 1022 N N . VAL A 1 123 ? 2.077 7.066 26.731 1.00 64.88 123 VAL A N 1
ATOM 1023 C CA . VAL A 1 123 ? 0.766 6.664 26.206 1.00 64.88 123 VAL A CA 1
ATOM 1024 C C . VAL A 1 123 ? 0.927 5.867 24.910 1.00 64.88 123 VAL A C 1
ATOM 1026 O O . VAL A 1 123 ? 0.301 4.818 24.748 1.00 64.88 123 VAL A O 1
ATOM 1029 N N . ILE A 1 124 ? 1.795 6.327 24.002 1.00 67.62 124 ILE A N 1
ATOM 1030 C CA . ILE A 1 124 ? 2.113 5.599 22.762 1.00 67.62 124 ILE A CA 1
ATOM 1031 C C . ILE A 1 124 ? 2.708 4.235 23.113 1.00 67.62 124 ILE A C 1
ATOM 1033 O O . ILE A 1 124 ? 2.214 3.219 22.631 1.00 67.62 124 ILE A O 1
ATOM 1037 N N . ASN A 1 125 ? 3.685 4.199 24.020 1.00 72.50 125 ASN A N 1
ATOM 1038 C CA . ASN A 1 125 ? 4.333 2.969 24.478 1.00 72.50 125 ASN A CA 1
ATOM 1039 C C . ASN A 1 125 ? 3.328 1.973 25.079 1.00 72.50 125 ASN A C 1
ATOM 1041 O O . ASN A 1 125 ? 3.438 0.768 24.855 1.00 72.50 125 ASN A O 1
ATOM 1045 N N . GLN A 1 126 ? 2.319 2.450 25.814 1.00 74.88 126 GLN A N 1
ATOM 1046 C CA . GLN A 1 126 ? 1.268 1.590 26.356 1.00 74.88 126 GLN A CA 1
ATOM 1047 C C . GLN A 1 126 ? 0.406 0.963 25.248 1.00 74.88 126 GLN A C 1
ATOM 1049 O O . GLN A 1 126 ? 0.116 -0.235 25.307 1.00 74.88 126 GLN A O 1
ATOM 1054 N N . PHE A 1 127 ? 0.017 1.734 24.227 1.00 72.56 127 PHE A N 1
ATOM 1055 C CA . PHE A 1 127 ? -0.710 1.190 23.074 1.00 72.56 127 PHE A CA 1
ATOM 1056 C C . PHE A 1 127 ? 0.134 0.200 22.279 1.00 72.56 127 PHE A C 1
ATOM 1058 O O . PHE A 1 127 ? -0.361 -0.869 21.920 1.00 72.56 127 PHE A O 1
ATOM 1065 N N . GLU A 1 128 ? 1.407 0.520 22.052 1.00 75.00 128 GLU A N 1
ATOM 1066 C CA . GLU A 1 128 ? 2.332 -0.374 21.366 1.00 75.00 128 GLU A CA 1
ATOM 1067 C C . GLU A 1 128 ? 2.465 -1.706 22.098 1.00 75.00 128 GLU A C 1
ATOM 1069 O O . GLU A 1 128 ? 2.244 -2.755 21.496 1.00 75.00 128 GLU A O 1
ATOM 1074 N N . LYS A 1 129 ? 2.679 -1.668 23.417 1.00 80.94 129 LYS A N 1
ATOM 1075 C CA . LYS A 1 129 ? 2.769 -2.870 24.252 1.00 80.94 129 LYS A CA 1
ATOM 1076 C C . LYS A 1 129 ? 1.488 -3.707 24.211 1.00 80.94 129 LYS A C 1
ATOM 1078 O O . LYS A 1 129 ? 1.547 -4.936 24.187 1.00 80.94 129 LYS A O 1
ATOM 1083 N N . ASN A 1 130 ? 0.320 -3.067 24.182 1.00 77.62 130 ASN A N 1
ATOM 1084 C CA . ASN A 1 130 ? -0.956 -3.774 24.071 1.00 77.62 130 ASN A CA 1
ATOM 1085 C C . ASN A 1 130 ? -1.093 -4.511 22.728 1.00 77.62 130 ASN A C 1
ATOM 1087 O O . ASN A 1 130 ? -1.538 -5.662 22.704 1.00 77.62 130 ASN A O 1
ATOM 1091 N N . ILE A 1 131 ? -0.688 -3.878 21.622 1.00 74.50 131 ILE A N 1
ATOM 1092 C CA . ILE A 1 131 ? -0.716 -4.494 20.288 1.00 74.50 131 ILE A CA 1
ATOM 1093 C C . ILE A 1 131 ? 0.355 -5.595 20.174 1.00 74.50 131 ILE A C 1
ATOM 1095 O O . ILE A 1 131 ? 0.064 -6.674 19.658 1.00 74.50 131 ILE A O 1
ATOM 1099 N N . GLU A 1 132 ? 1.555 -5.391 20.719 1.00 80.19 132 GLU A N 1
ATOM 1100 C CA . GLU A 1 132 ? 2.630 -6.397 20.753 1.00 80.19 132 GLU A CA 1
ATOM 1101 C C . GLU A 1 132 ? 2.231 -7.652 21.541 1.00 80.19 132 GLU A C 1
ATOM 1103 O O . GLU A 1 132 ? 2.443 -8.777 21.077 1.00 80.19 132 GLU A O 1
ATOM 1108 N N . ASN A 1 133 ? 1.579 -7.486 22.696 1.00 79.88 133 ASN A N 1
ATOM 1109 C CA . ASN A 1 133 ? 1.053 -8.602 23.488 1.00 79.88 133 ASN A CA 1
ATOM 1110 C C . ASN A 1 133 ? -0.029 -9.390 22.730 1.00 79.88 133 ASN A C 1
ATOM 1112 O O . ASN A 1 133 ? -0.105 -10.617 22.825 1.00 79.88 133 ASN A O 1
ATOM 1116 N N . LEU A 1 134 ? -0.871 -8.699 21.957 1.00 74.00 134 LEU A N 1
ATOM 1117 C CA . LEU A 1 134 ? -1.889 -9.328 21.115 1.00 74.00 134 LEU A CA 1
ATOM 1118 C C . LEU A 1 134 ? -1.250 -10.159 19.986 1.00 74.00 134 LEU A C 1
ATOM 1120 O O . LEU A 1 134 ? -1.679 -11.292 19.745 1.00 74.00 134 LEU A O 1
ATOM 1124 N N . LEU A 1 135 ? -0.225 -9.608 19.326 1.00 73.75 135 LEU A N 1
ATOM 1125 C CA . LEU A 1 135 ? 0.521 -10.254 18.242 1.00 73.75 135 LEU A CA 1
ATOM 1126 C C . LEU A 1 135 ? 1.261 -11.511 18.724 1.00 73.75 135 LEU A C 1
ATOM 1128 O O . LEU A 1 135 ? 1.036 -12.594 18.183 1.00 73.75 135 LEU A O 1
ATOM 1132 N N . SER A 1 136 ? 2.086 -11.373 19.764 1.00 76.00 136 SER A N 1
ATOM 1133 C CA . SER A 1 136 ? 2.929 -12.452 20.312 1.00 76.00 136 SER A CA 1
ATOM 1134 C C . SER A 1 136 ? 2.142 -13.512 21.093 1.00 76.00 136 SER A C 1
ATOM 1136 O O . SER A 1 136 ? 2.480 -14.696 21.085 1.00 76.00 136 SER A O 1
ATOM 1138 N N . GLY A 1 137 ? 1.074 -13.105 21.783 1.00 70.75 137 GLY A N 1
ATOM 1139 C CA . GLY A 1 137 ? 0.283 -13.990 22.631 1.00 70.75 137 GLY A CA 1
ATOM 1140 C C . GLY A 1 137 ? -0.777 -14.760 21.855 1.00 70.75 137 GLY A C 1
ATOM 1141 O O . GLY A 1 137 ? -0.765 -15.991 21.832 1.00 70.75 137 GLY A O 1
ATOM 1142 N N . LYS A 1 138 ? -1.724 -14.036 21.246 1.00 67.00 138 LYS A N 1
ATOM 1143 C CA . LYS A 1 138 ? -2.891 -14.655 20.606 1.00 67.00 138 LYS A CA 1
ATOM 1144 C C . LYS A 1 138 ? -2.591 -15.089 19.185 1.00 67.00 138 LYS A C 1
ATOM 1146 O O . LYS A 1 138 ? -2.931 -16.207 18.834 1.00 67.00 138 LYS A O 1
ATOM 1151 N N . LEU A 1 139 ? -1.998 -14.239 18.354 1.00 67.00 139 LEU A N 1
ATOM 1152 C CA . LEU A 1 139 ? -1.975 -14.480 16.908 1.00 67.00 139 LEU A CA 1
ATOM 1153 C C . LEU A 1 139 ? -0.844 -15.406 16.460 1.00 67.00 139 LEU A C 1
ATOM 1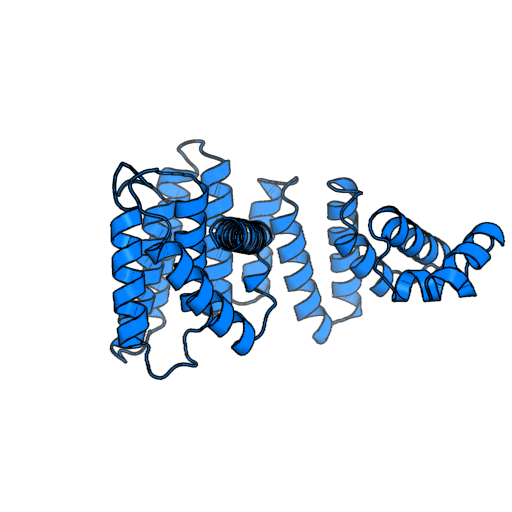155 O O . LEU A 1 139 ? -1.101 -16.326 15.690 1.00 67.00 139 LEU A O 1
ATOM 1159 N N . GLU A 1 140 ? 0.368 -15.218 16.981 1.00 69.25 140 GLU A N 1
ATOM 1160 C CA . GLU A 1 140 ? 1.510 -16.073 16.631 1.00 69.25 140 GLU A CA 1
ATOM 1161 C C . GLU A 1 140 ? 1.300 -17.526 17.083 1.00 69.25 140 GLU A C 1
ATOM 1163 O O . GLU A 1 140 ? 1.629 -18.460 16.358 1.00 69.25 140 GLU A O 1
ATOM 1168 N N . LYS A 1 141 ? 0.662 -17.727 18.245 1.00 68.38 141 LYS A N 1
ATOM 1169 C CA . LYS A 1 141 ? 0.381 -19.062 18.798 1.00 68.38 141 LYS A CA 1
ATOM 1170 C C . LYS A 1 141 ? -0.891 -19.712 18.245 1.00 68.38 141 LYS A C 1
ATOM 1172 O O . LYS A 1 141 ? -0.957 -20.934 18.182 1.00 68.38 141 LYS A O 1
ATOM 1177 N N . SER A 1 142 ? -1.903 -18.933 17.842 1.00 60.16 142 SER A N 1
ATOM 1178 C CA . SER A 1 142 ? -3.197 -19.471 17.367 1.00 60.16 142 SER A CA 1
ATOM 1179 C C . SER A 1 142 ? -3.235 -19.858 15.885 1.00 60.16 1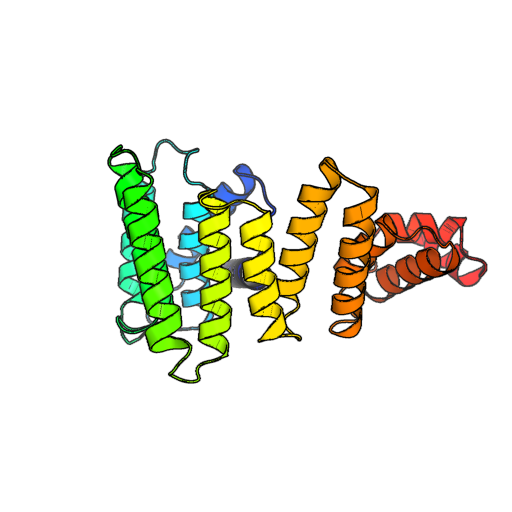42 SER A C 1
ATOM 1181 O O . SER A 1 142 ? -4.314 -20.135 15.374 1.00 60.16 142 SER A O 1
ATOM 1183 N N . THR A 1 143 ? -2.089 -19.888 15.190 1.00 61.56 143 THR A N 1
ATOM 1184 C CA . THR A 1 143 ? -1.952 -20.282 13.767 1.00 61.56 143 THR A CA 1
ATOM 1185 C C . THR A 1 143 ? -2.816 -19.507 12.755 1.00 61.56 143 THR A C 1
ATOM 1187 O O . THR A 1 143 ? -2.887 -19.884 11.586 1.00 61.56 143 THR A O 1
ATOM 1190 N N . ASN A 1 144 ? -3.408 -18.363 13.124 1.00 76.62 144 ASN A N 1
ATOM 1191 C CA . ASN A 1 144 ? -4.120 -17.506 12.170 1.00 76.62 144 ASN A CA 1
ATOM 1192 C C . ASN A 1 144 ? -3.151 -16.572 11.425 1.00 76.62 144 ASN A C 1
ATOM 1194 O O . ASN A 1 144 ? -3.035 -15.382 11.728 1.00 76.62 144 ASN A O 1
ATOM 1198 N N . SER A 1 145 ? -2.446 -17.133 10.443 1.00 79.50 145 SER A N 1
ATOM 1199 C CA . SER A 1 145 ? -1.388 -16.462 9.678 1.00 79.50 145 SER A CA 1
ATOM 1200 C C . SER A 1 145 ? -1.872 -15.207 8.936 1.00 79.50 145 SER A C 1
ATOM 1202 O O . SER A 1 145 ? -1.170 -14.198 8.909 1.00 79.50 145 SER A O 1
ATOM 1204 N N . VAL A 1 146 ? -3.104 -15.219 8.416 1.00 80.44 146 VAL A N 1
ATOM 1205 C CA . VAL A 1 146 ? -3.718 -14.073 7.722 1.00 80.44 146 VAL A CA 1
ATOM 1206 C C . VAL A 1 146 ? -4.002 -12.924 8.689 1.00 80.44 146 VAL A C 1
ATOM 1208 O O . VAL A 1 146 ? -3.657 -11.775 8.403 1.00 80.44 146 VAL A O 1
ATOM 1211 N N . GLN A 1 147 ? -4.603 -13.208 9.849 1.00 78.31 147 GLN A N 1
ATOM 1212 C CA . GLN A 1 147 ? -4.842 -12.172 10.857 1.00 78.31 147 GLN A CA 1
ATOM 1213 C C . GLN A 1 147 ? -3.533 -11.662 11.456 1.00 78.31 147 GLN A C 1
ATOM 1215 O O . GLN A 1 147 ? -3.404 -10.459 11.667 1.00 78.31 147 GLN A O 1
ATOM 1220 N N . TYR A 1 148 ? -2.554 -12.541 11.681 1.00 83.38 148 TYR A N 1
ATOM 1221 C CA . TYR A 1 148 ? -1.221 -12.144 12.123 1.00 83.38 148 TYR A CA 1
ATOM 1222 C C . TYR A 1 148 ? -0.570 -11.174 11.129 1.00 83.38 148 TYR A C 1
ATOM 1224 O O . TYR A 1 148 ? -0.122 -10.100 11.531 1.00 83.38 148 TYR A O 1
ATOM 1232 N N . LEU A 1 149 ? -0.586 -11.492 9.831 1.00 85.44 149 LEU A N 1
ATOM 1233 C CA . LEU A 1 149 ? -0.050 -10.625 8.781 1.00 85.44 149 LEU A CA 1
ATOM 1234 C C . LEU A 1 149 ? -0.776 -9.272 8.728 1.00 85.44 149 LEU A C 1
ATOM 1236 O O . LEU A 1 149 ? -0.123 -8.229 8.784 1.00 85.44 149 LEU A O 1
ATOM 1240 N N . LYS A 1 150 ? -2.120 -9.271 8.691 1.00 83.25 150 LYS A N 1
ATOM 1241 C CA . LYS A 1 150 ? -2.925 -8.032 8.686 1.00 83.25 150 LYS A CA 1
ATOM 1242 C C . LYS A 1 150 ? -2.597 -7.161 9.900 1.00 83.25 150 LYS A C 1
ATOM 1244 O O . LYS A 1 150 ? -2.379 -5.962 9.758 1.00 83.25 150 LYS A O 1
ATOM 1249 N N . MET A 1 151 ? -2.517 -7.756 11.086 1.00 81.69 151 MET A N 1
ATOM 1250 C CA . MET A 1 151 ? -2.251 -7.025 12.324 1.00 81.69 151 MET A CA 1
ATOM 1251 C C . MET A 1 151 ? -0.834 -6.456 12.393 1.00 81.69 151 MET A C 1
ATOM 1253 O O . MET A 1 151 ? -0.670 -5.323 12.837 1.00 81.69 151 MET A O 1
ATOM 1257 N N . ASN A 1 152 ? 0.176 -7.182 11.908 1.00 85.25 152 ASN A N 1
ATOM 1258 C CA . ASN A 1 152 ? 1.536 -6.647 11.823 1.00 85.25 152 ASN A CA 1
ATOM 1259 C C . ASN A 1 152 ? 1.611 -5.447 10.870 1.00 85.25 152 ASN A C 1
ATOM 1261 O O . ASN A 1 152 ? 2.204 -4.431 11.220 1.00 85.25 152 ASN A O 1
ATOM 1265 N N . LYS A 1 153 ? 0.951 -5.509 9.706 1.00 85.38 153 LYS A N 1
ATOM 1266 C CA . LYS A 1 153 ? 0.875 -4.368 8.774 1.00 85.38 153 LYS A CA 1
ATOM 1267 C C . LYS A 1 153 ? 0.199 -3.154 9.409 1.00 85.38 153 LYS A C 1
ATOM 1269 O O . LYS A 1 153 ? 0.712 -2.039 9.335 1.00 85.38 153 LYS A O 1
ATOM 1274 N N . LEU A 1 154 ? -0.928 -3.377 10.083 1.00 81.06 154 LEU A N 1
ATOM 1275 C CA . LEU A 1 154 ? -1.651 -2.340 10.817 1.00 81.06 154 LEU A CA 1
ATOM 1276 C C . LEU A 1 154 ? -0.801 -1.715 11.936 1.00 81.06 154 LEU A C 1
ATOM 1278 O O . LEU A 1 154 ? -0.856 -0.501 12.146 1.00 81.06 154 LEU A O 1
ATOM 1282 N N . PHE A 1 155 ? 0.014 -2.520 12.619 1.00 81.81 155 PHE A N 1
ATOM 1283 C CA . PHE A 1 155 ? 0.920 -2.053 13.665 1.00 81.81 155 PHE A CA 1
ATOM 1284 C C . PHE A 1 155 ? 2.105 -1.252 13.113 1.00 81.81 155 PHE A C 1
ATOM 1286 O O . PHE A 1 155 ? 2.444 -0.201 13.652 1.00 81.81 155 PHE A O 1
ATOM 1293 N N . ILE A 1 156 ? 2.693 -1.686 11.998 1.00 85.06 156 ILE A N 1
ATOM 1294 C CA . ILE A 1 156 ? 3.749 -0.932 11.313 1.00 85.06 156 ILE A CA 1
ATOM 1295 C C . ILE A 1 156 ? 3.211 0.425 10.838 1.00 85.06 156 ILE A C 1
ATOM 1297 O O . ILE A 1 156 ? 3.836 1.453 11.093 1.00 85.06 156 ILE A O 1
ATOM 1301 N N . ASN A 1 157 ? 2.018 0.451 10.234 1.00 79.44 157 ASN A N 1
ATOM 1302 C CA . ASN A 1 157 ? 1.357 1.697 9.835 1.00 79.44 157 ASN A CA 1
ATOM 1303 C C . ASN A 1 157 ? 1.110 2.623 11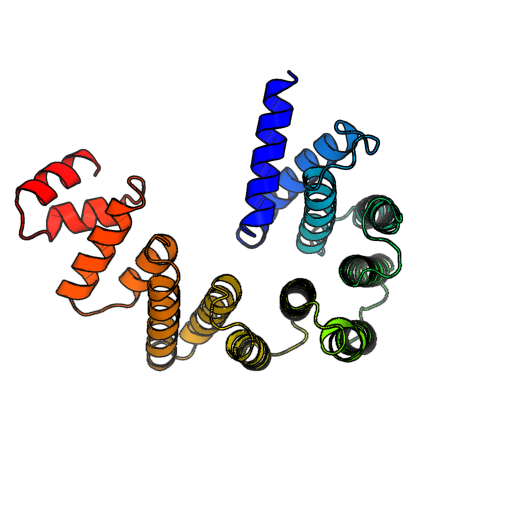.033 1.00 79.44 157 ASN A C 1
ATOM 1305 O O . ASN A 1 157 ? 1.341 3.826 10.934 1.00 79.44 157 ASN A O 1
ATOM 1309 N N . PHE A 1 158 ? 0.689 2.072 12.177 1.00 76.75 158 PHE A N 1
ATOM 1310 C CA . PHE A 1 158 ? 0.554 2.834 13.420 1.00 76.75 158 PHE A CA 1
ATOM 1311 C C . PHE A 1 158 ? 1.884 3.494 13.811 1.00 76.75 158 PHE A C 1
ATOM 1313 O O . PHE A 1 158 ? 1.936 4.715 13.962 1.00 76.75 158 PHE A O 1
ATOM 1320 N N . LYS A 1 159 ? 2.975 2.720 13.888 1.00 79.31 159 LYS A N 1
ATOM 1321 C CA . LYS A 1 159 ? 4.305 3.242 14.245 1.00 79.31 159 LYS A CA 1
ATOM 1322 C C . LYS A 1 159 ? 4.792 4.331 13.286 1.00 79.31 159 LYS A C 1
ATOM 1324 O O . LYS A 1 159 ? 5.360 5.332 13.720 1.00 79.31 159 LYS A O 1
ATOM 1329 N N . MET A 1 160 ? 4.540 4.161 11.986 1.00 79.38 160 MET A N 1
ATOM 1330 C CA . MET A 1 160 ? 4.881 5.156 10.967 1.00 79.38 160 MET A CA 1
ATOM 1331 C C . MET A 1 160 ? 4.073 6.447 11.119 1.00 79.38 160 MET A C 1
ATOM 1333 O O . MET A 1 160 ? 4.652 7.526 11.045 1.00 79.38 160 MET A O 1
ATOM 1337 N N . ASN A 1 161 ? 2.765 6.351 11.369 1.00 73.50 161 ASN A N 1
ATOM 1338 C CA . ASN A 1 161 ? 1.896 7.523 11.498 1.00 73.50 161 ASN A CA 1
ATOM 1339 C C . ASN A 1 161 ? 2.214 8.353 12.749 1.00 73.50 161 ASN A C 1
ATOM 1341 O O . ASN A 1 161 ? 2.155 9.578 12.705 1.00 73.50 161 ASN A O 1
ATOM 1345 N N . PHE A 1 162 ? 2.590 7.699 13.850 1.00 71.50 162 PHE A N 1
ATOM 1346 C CA . PHE A 1 162 ? 3.003 8.382 15.079 1.00 71.50 162 PHE A CA 1
ATOM 1347 C C . PHE A 1 162 ? 4.487 8.770 15.101 1.00 71.50 162 PHE A C 1
ATOM 1349 O O . PHE A 1 162 ? 4.930 9.382 16.070 1.00 71.50 162 PHE A O 1
ATOM 1356 N N . ASN A 1 163 ? 5.259 8.420 14.063 1.00 74.00 163 ASN A N 1
ATOM 1357 C CA . ASN A 1 163 ? 6.721 8.530 14.049 1.00 74.00 163 ASN A CA 1
ATOM 1358 C C . ASN A 1 163 ? 7.363 7.970 15.336 1.00 74.00 163 ASN A C 1
ATOM 1360 O O . ASN A 1 163 ? 8.341 8.522 15.838 1.00 74.00 163 ASN A O 1
ATOM 1364 N N . SER A 1 164 ? 6.796 6.891 15.890 1.00 73.50 164 SER A N 1
ATOM 1365 C CA . SER A 1 164 ? 7.210 6.359 17.195 1.00 73.50 164 SER A CA 1
ATOM 1366 C C . SER A 1 164 ? 8.568 5.663 17.149 1.00 73.50 164 SER A C 1
ATOM 1368 O O . SER A 1 164 ? 9.240 5.534 18.169 1.00 73.50 164 SER A O 1
ATOM 1370 N N . VAL A 1 165 ? 9.001 5.239 15.959 1.00 83.50 165 VAL A N 1
ATOM 1371 C CA . VAL A 1 165 ? 10.298 4.600 15.733 1.00 83.50 165 VAL A CA 1
ATOM 1372 C C . VAL A 1 165 ? 10.964 5.128 14.465 1.00 83.50 165 VAL A C 1
ATOM 1374 O O . VAL A 1 165 ? 10.321 5.660 13.558 1.00 83.50 165 VAL A O 1
ATOM 1377 N N . SER A 1 166 ? 12.282 4.945 14.385 1.00 89.62 166 SER A N 1
ATOM 1378 C CA . SER A 1 166 ? 13.061 5.317 13.204 1.00 89.62 166 SER A CA 1
ATOM 1379 C C . SER A 1 166 ? 12.670 4.490 11.972 1.00 89.62 166 SER A C 1
ATOM 1381 O O . SER A 1 166 ? 12.230 3.345 12.081 1.00 89.62 166 SER A O 1
ATOM 1383 N N . ILE A 1 167 ? 12.920 5.028 10.775 1.00 90.69 167 ILE A N 1
ATOM 1384 C CA . ILE A 1 167 ? 12.698 4.296 9.518 1.00 90.69 167 ILE A CA 1
ATOM 1385 C C . ILE A 1 167 ? 13.526 3.000 9.434 1.00 90.69 167 ILE A C 1
ATOM 1387 O O . ILE A 1 167 ? 13.058 2.020 8.867 1.00 90.69 167 ILE A O 1
ATOM 1391 N N . ASN A 1 168 ? 14.711 2.957 10.055 1.00 92.19 168 ASN A N 1
ATOM 1392 C CA . ASN A 1 168 ? 15.536 1.747 10.130 1.00 92.19 168 ASN A CA 1
ATOM 1393 C C . ASN A 1 168 ? 14.864 0.667 10.986 1.00 92.19 168 ASN A C 1
ATOM 1395 O O . ASN A 1 168 ? 14.848 -0.501 10.613 1.00 92.19 168 ASN A O 1
ATOM 1399 N N . SER A 1 169 ? 14.243 1.060 12.099 1.00 92.38 169 SER A N 1
ATOM 1400 C CA . SER A 1 169 ? 13.452 0.150 12.933 1.00 92.38 169 SER A CA 1
ATOM 1401 C C . SER A 1 169 ? 12.229 -0.381 12.179 1.00 92.38 169 SER A C 1
ATOM 1403 O O . SER A 1 169 ? 11.917 -1.564 12.285 1.00 92.38 169 SER A O 1
ATOM 1405 N N . ILE A 1 170 ? 11.572 0.459 11.367 1.00 93.12 170 ILE A N 1
ATOM 1406 C CA . ILE A 1 170 ? 10.489 0.014 10.473 1.00 93.12 170 ILE A CA 1
ATOM 1407 C C . ILE A 1 170 ? 10.998 -1.018 9.462 1.00 93.12 170 ILE A C 1
ATOM 1409 O O . ILE A 1 170 ? 10.347 -2.040 9.276 1.00 93.12 170 ILE A O 1
ATOM 1413 N N . ILE A 1 171 ? 12.163 -0.793 8.845 1.00 95.19 171 ILE A N 1
ATOM 1414 C CA . ILE A 1 171 ? 12.764 -1.742 7.894 1.00 95.19 171 ILE A CA 1
ATOM 1415 C C . ILE A 1 171 ? 12.972 -3.111 8.543 1.00 95.19 171 ILE A C 1
ATOM 1417 O O . ILE A 1 171 ? 12.561 -4.106 7.957 1.00 95.19 171 ILE A O 1
ATOM 1421 N N . ILE A 1 172 ? 13.519 -3.164 9.762 1.00 94.81 172 ILE A N 1
ATOM 1422 C CA . ILE A 1 172 ? 13.732 -4.425 10.493 1.00 94.81 172 ILE A CA 1
ATOM 1423 C C . ILE A 1 172 ? 12.404 -5.162 10.722 1.00 94.81 172 ILE A C 1
ATOM 1425 O O . ILE A 1 172 ? 12.311 -6.365 10.481 1.00 94.81 172 ILE A O 1
ATOM 1429 N N . LEU A 1 173 ? 11.356 -4.446 11.146 1.00 92.56 173 LEU A N 1
ATOM 1430 C CA . LEU A 1 173 ? 10.029 -5.037 11.357 1.00 92.56 173 LEU A CA 1
ATOM 1431 C C . LEU A 1 173 ? 9.425 -5.572 10.052 1.00 92.56 173 LEU A C 1
ATOM 1433 O O . LEU A 1 173 ? 8.871 -6.670 10.028 1.00 92.56 173 LEU A O 1
ATOM 1437 N N . VAL A 1 174 ? 9.542 -4.811 8.961 1.00 94.50 174 VAL A N 1
ATOM 1438 C CA . VAL A 1 174 ? 9.031 -5.213 7.645 1.00 94.50 174 VAL A CA 1
ATOM 1439 C C . VAL A 1 174 ? 9.812 -6.408 7.095 1.00 94.50 174 VAL A C 1
ATOM 1441 O O . VAL A 1 174 ? 9.193 -7.329 6.573 1.00 94.50 174 VAL A O 1
ATOM 1444 N N . GLN A 1 175 ? 11.139 -6.435 7.240 1.00 95.06 175 GLN A N 1
ATOM 1445 C CA . GLN A 1 175 ? 11.981 -7.564 6.831 1.00 95.06 175 GLN A CA 1
ATOM 1446 C C . GLN A 1 175 ? 11.619 -8.834 7.601 1.00 95.06 175 GLN A C 1
ATOM 1448 O O . GLN A 1 175 ? 11.323 -9.842 6.972 1.00 95.06 175 GLN A O 1
ATOM 1453 N N . SER A 1 176 ? 11.494 -8.761 8.931 1.00 92.75 176 SER A N 1
ATOM 1454 C CA . SER A 1 176 ? 11.043 -9.899 9.745 1.00 92.75 176 SER A CA 1
ATOM 1455 C C . SER A 1 176 ? 9.677 -10.436 9.297 1.00 92.75 176 SER A C 1
ATOM 1457 O O . SER A 1 176 ? 9.431 -11.645 9.318 1.00 92.75 176 SER A O 1
ATOM 1459 N N . LEU A 1 177 ? 8.780 -9.545 8.868 1.00 92.19 177 LEU A N 1
ATOM 1460 C CA . LEU A 1 177 ? 7.483 -9.934 8.330 1.00 92.19 177 LEU A CA 1
ATOM 1461 C C . LEU A 1 177 ? 7.605 -10.584 6.944 1.00 92.19 177 LEU A C 1
ATOM 1463 O O . LEU A 1 177 ? 6.914 -11.564 6.687 1.00 92.19 177 LEU A O 1
ATOM 1467 N N . ILE A 1 178 ? 8.483 -10.083 6.072 1.00 95.00 178 ILE A N 1
ATOM 1468 C CA . ILE A 1 178 ? 8.767 -10.676 4.754 1.00 95.00 178 ILE A CA 1
ATOM 1469 C C . ILE A 1 178 ? 9.413 -12.056 4.905 1.00 95.00 178 ILE A C 1
ATOM 1471 O O . ILE A 1 178 ? 9.027 -12.967 4.182 1.00 95.00 178 ILE A O 1
ATOM 1475 N N . ASP A 1 179 ? 10.312 -12.250 5.869 1.00 93.81 179 ASP A N 1
ATOM 1476 C CA . ASP A 1 179 ? 10.933 -13.553 6.132 1.00 93.81 179 ASP A CA 1
ATOM 1477 C C . ASP A 1 179 ? 9.877 -14.612 6.490 1.00 93.81 179 ASP A C 1
ATOM 1479 O O . ASP A 1 179 ? 9.955 -15.760 6.052 1.00 93.81 179 ASP A O 1
ATOM 1483 N N . LYS A 1 180 ? 8.840 -14.216 7.243 1.00 91.38 180 LYS A N 1
ATOM 1484 C CA . LYS A 1 180 ? 7.690 -15.078 7.573 1.00 91.38 180 LYS A CA 1
ATOM 1485 C C . LYS A 1 180 ? 6.681 -15.204 6.421 1.00 91.38 180 LYS A C 1
ATOM 1487 O O . LYS A 1 180 ? 6.035 -16.242 6.291 1.00 91.38 180 LYS A O 1
ATOM 1492 N N . PHE A 1 181 ? 6.518 -14.161 5.605 1.00 92.50 181 PHE A N 1
ATOM 1493 C CA . PHE A 1 181 ? 5.532 -14.071 4.520 1.00 92.50 181 PHE A CA 1
ATOM 1494 C C . PHE A 1 181 ? 6.183 -13.601 3.207 1.00 92.50 181 PHE A C 1
ATOM 1496 O O . PHE A 1 181 ? 5.889 -12.503 2.723 1.00 92.50 181 PHE A O 1
ATOM 1503 N N . PRO A 1 182 ? 7.032 -14.431 2.574 1.00 93.69 182 PRO A N 1
ATOM 1504 C CA . PRO A 1 182 ? 7.868 -13.998 1.450 1.00 93.69 182 PRO A CA 1
ATOM 1505 C C . PRO A 1 182 ? 7.073 -13.642 0.191 1.00 93.69 182 PRO A C 1
ATOM 1507 O O . PRO A 1 182 ? 7.564 -12.903 -0.657 1.00 93.69 182 PRO A O 1
ATOM 1510 N N . LEU A 1 183 ? 5.836 -14.133 0.069 1.00 92.81 183 LEU A N 1
ATOM 1511 C CA . LEU A 1 183 ? 4.949 -13.854 -1.063 1.00 92.81 183 LEU A CA 1
ATOM 1512 C C . LEU A 1 183 ? 4.088 -12.595 -0.871 1.00 92.81 183 LEU A C 1
ATOM 1514 O O . LEU A 1 183 ? 3.309 -12.243 -1.761 1.00 92.81 183 LEU A O 1
ATOM 1518 N N . ASP A 1 184 ? 4.194 -11.914 0.273 1.00 91.75 184 ASP A N 1
ATOM 1519 C CA . ASP A 1 184 ? 3.399 -10.720 0.530 1.00 91.75 184 ASP A CA 1
ATOM 1520 C C . ASP A 1 184 ? 3.983 -9.482 -0.169 1.00 91.75 184 ASP A C 1
ATOM 1522 O O . ASP A 1 184 ? 4.939 -8.844 0.278 1.00 91.75 184 ASP A O 1
ATOM 1526 N N . VAL A 1 185 ? 3.365 -9.130 -1.296 1.00 91.88 185 VAL A N 1
ATOM 1527 C CA . VAL A 1 185 ? 3.780 -7.995 -2.130 1.00 91.88 185 VAL A CA 1
ATOM 1528 C C . VAL A 1 185 ? 3.597 -6.654 -1.424 1.00 91.88 185 VAL A C 1
ATOM 1530 O O . VAL A 1 185 ? 4.369 -5.733 -1.670 1.00 91.88 185 VAL A O 1
ATOM 1533 N N . GLU A 1 186 ? 2.611 -6.518 -0.539 1.00 90.06 186 GLU A N 1
ATOM 1534 C CA . GLU A 1 186 ? 2.352 -5.258 0.165 1.00 90.06 186 GLU A CA 1
ATOM 1535 C C . GLU A 1 186 ? 3.480 -4.924 1.150 1.00 90.06 186 GLU A C 1
ATOM 1537 O O . GLU A 1 186 ? 3.971 -3.795 1.163 1.00 90.06 186 GLU A O 1
ATOM 1542 N N . SER A 1 187 ? 3.954 -5.910 1.914 1.00 92.25 187 SER A N 1
ATOM 1543 C CA . SER A 1 187 ? 5.110 -5.771 2.798 1.00 92.25 187 SER A CA 1
ATOM 1544 C C . SER A 1 187 ? 6.381 -5.454 2.013 1.00 92.25 187 SER A C 1
ATOM 1546 O O . SER A 1 187 ? 7.115 -4.539 2.389 1.00 92.25 187 SER A O 1
ATOM 1548 N N . LYS A 1 188 ? 6.618 -6.123 0.876 1.00 95.69 188 LYS A N 1
ATOM 1549 C CA . LYS A 1 188 ? 7.739 -5.778 -0.018 1.00 95.69 188 LYS A CA 1
ATOM 1550 C C . LYS A 1 188 ? 7.606 -4.357 -0.578 1.00 95.69 188 LYS A C 1
ATOM 1552 O O . LYS A 1 188 ? 8.577 -3.606 -0.599 1.00 95.69 188 LYS A O 1
ATOM 1557 N N . TRP A 1 189 ? 6.406 -3.930 -0.963 1.00 94.62 189 TRP A N 1
ATOM 1558 C CA . TRP A 1 189 ? 6.169 -2.566 -1.442 1.00 94.62 189 TRP A CA 1
ATOM 1559 C C . TRP A 1 189 ? 6.413 -1.517 -0.351 1.00 94.62 189 TRP A C 1
ATOM 1561 O O . TRP A 1 189 ? 6.962 -0.445 -0.618 1.00 94.62 189 TRP A O 1
ATOM 1571 N N . LEU A 1 190 ? 6.046 -1.824 0.894 1.00 92.38 190 LEU A N 1
ATOM 1572 C CA . LEU A 1 190 ? 6.351 -0.976 2.040 1.00 92.38 190 LEU A CA 1
ATOM 1573 C C . LEU A 1 190 ? 7.864 -0.869 2.269 1.00 92.38 190 LEU A C 1
ATOM 1575 O O . LEU A 1 190 ? 8.370 0.240 2.447 1.00 92.38 190 LEU A O 1
ATOM 1579 N N . LEU A 1 191 ? 8.593 -1.984 2.172 1.00 95.56 191 LEU A N 1
ATOM 1580 C CA . LEU A 1 191 ? 10.054 -1.998 2.250 1.00 95.56 191 LEU A CA 1
ATOM 1581 C C . LEU A 1 191 ? 10.688 -1.108 1.168 1.00 95.56 191 LEU A C 1
ATOM 1583 O O . LEU A 1 191 ? 11.544 -0.276 1.474 1.00 95.56 191 LEU A O 1
ATOM 1587 N N . PHE A 1 192 ? 10.204 -1.206 -0.074 1.00 96.25 192 PHE A N 1
ATOM 1588 C CA . PHE A 1 192 ? 10.617 -0.322 -1.167 1.00 96.25 192 PHE A CA 1
ATOM 1589 C C . PHE A 1 192 ? 10.404 1.159 -0.815 1.00 96.25 192 PHE A C 1
ATOM 1591 O O . PHE A 1 192 ? 11.317 1.971 -0.984 1.00 96.25 192 PHE A O 1
ATOM 1598 N N . LYS A 1 193 ? 9.237 1.529 -0.268 1.00 93.00 193 LYS A N 1
ATOM 1599 C CA . LYS A 1 193 ? 8.967 2.913 0.165 1.00 93.00 193 LYS A CA 1
ATOM 1600 C C . LYS A 1 193 ? 9.933 3.380 1.256 1.00 93.00 193 LYS A C 1
ATOM 1602 O O . LYS A 1 193 ? 10.373 4.531 1.216 1.00 93.00 193 LYS A O 1
ATOM 1607 N N . CYS A 1 194 ? 10.282 2.513 2.207 1.00 93.19 194 CYS A N 1
ATOM 1608 C CA . CYS A 1 194 ? 11.265 2.826 3.242 1.00 93.19 194 CYS A CA 1
ATOM 1609 C C . CYS A 1 194 ? 12.645 3.122 2.635 1.00 93.19 194 CYS A C 1
ATOM 1611 O O . CYS A 1 194 ? 13.229 4.164 2.940 1.00 93.19 194 CYS A O 1
ATOM 1613 N N . TYR A 1 195 ? 13.130 2.276 1.721 1.00 96.00 195 TYR A N 1
ATOM 1614 C CA . TYR A 1 195 ? 14.395 2.520 1.021 1.00 96.00 195 TYR A CA 1
ATOM 1615 C C . TYR A 1 195 ? 14.350 3.771 0.146 1.00 96.00 195 TYR A C 1
ATOM 1617 O O . TYR A 1 195 ? 15.295 4.556 0.158 1.00 96.00 195 TYR A O 1
ATOM 1625 N N . LYS A 1 196 ? 13.232 4.035 -0.534 1.00 94.19 196 LYS A N 1
ATOM 1626 C CA . LYS A 1 196 ? 13.040 5.260 -1.321 1.00 94.19 196 LYS A CA 1
ATOM 1627 C C . LYS A 1 196 ? 13.140 6.524 -0.470 1.00 94.19 196 LYS A C 1
ATOM 1629 O O . LYS A 1 196 ? 13.739 7.504 -0.905 1.00 94.19 196 LYS A O 1
ATOM 1634 N N . LYS A 1 197 ? 12.607 6.502 0.757 1.00 91.12 197 LYS A N 1
ATOM 1635 C CA . LYS A 1 197 ? 12.754 7.614 1.710 1.00 91.12 197 LYS A CA 1
ATOM 1636 C C . LYS A 1 197 ? 14.222 7.818 2.102 1.00 91.12 197 LYS A C 1
ATOM 1638 O O . LYS A 1 197 ? 14.691 8.952 2.130 1.00 91.12 197 LYS A O 1
ATOM 1643 N N . LEU A 1 198 ? 14.955 6.733 2.347 1.00 92.81 198 LEU A N 1
ATOM 1644 C CA . LEU A 1 198 ? 16.379 6.765 2.693 1.00 92.81 198 LEU A CA 1
ATOM 1645 C C . LEU A 1 198 ? 17.302 7.104 1.509 1.00 92.81 198 LEU A C 1
ATOM 1647 O O . LEU A 1 198 ? 18.386 7.646 1.705 1.00 92.81 198 LEU A O 1
ATOM 1651 N N . ALA A 1 199 ? 16.872 6.884 0.267 1.00 91.81 199 ALA A N 1
ATOM 1652 C CA . ALA A 1 199 ? 17.631 7.263 -0.926 1.00 91.81 199 ALA A CA 1
ATOM 1653 C C . ALA A 1 199 ? 17.863 8.783 -1.045 1.00 91.81 199 ALA A C 1
ATOM 1655 O O . ALA A 1 199 ? 18.741 9.209 -1.794 1.00 91.81 199 ALA A O 1
ATOM 1656 N N . THR A 1 200 ? 17.118 9.598 -0.288 1.00 89.25 200 THR A N 1
ATOM 1657 C CA . THR A 1 200 ? 17.374 11.041 -0.158 1.00 89.25 200 THR A CA 1
ATOM 1658 C C . THR A 1 200 ? 18.708 11.348 0.527 1.00 89.25 200 THR A C 1
ATOM 1660 O O . THR A 1 200 ? 19.309 12.375 0.228 1.00 89.25 200 THR A O 1
ATOM 1663 N N . THR A 1 201 ? 19.196 10.458 1.399 1.00 88.94 201 THR A N 1
ATOM 1664 C CA . THR A 1 201 ? 20.462 10.633 2.128 1.00 88.94 201 THR A CA 1
ATOM 1665 C C . THR A 1 201 ? 21.618 9.869 1.490 1.00 88.94 201 THR A C 1
ATOM 1667 O O . THR A 1 201 ? 22.738 10.370 1.467 1.00 88.94 201 THR A O 1
ATOM 1670 N N . ASN A 1 202 ? 21.373 8.678 0.933 1.00 88.75 202 ASN A N 1
ATOM 1671 C CA . ASN A 1 202 ? 22.389 7.909 0.208 1.00 88.75 202 ASN A CA 1
ATOM 1672 C C . ASN A 1 202 ? 21.789 7.206 -1.015 1.00 88.75 202 ASN A C 1
ATOM 1674 O O . ASN A 1 202 ? 21.411 6.033 -0.976 1.00 88.75 202 ASN A O 1
ATOM 1678 N N . LYS A 1 203 ? 21.709 7.935 -2.130 1.00 90.31 203 LYS A N 1
ATOM 1679 C CA . LYS A 1 203 ? 21.066 7.441 -3.351 1.00 90.31 203 LYS A CA 1
ATOM 1680 C C . LYS A 1 203 ? 21.699 6.155 -3.884 1.00 90.31 203 LYS A C 1
ATOM 1682 O O . LYS A 1 203 ? 20.959 5.290 -4.338 1.00 90.31 203 LYS A O 1
ATOM 1687 N N . SER A 1 204 ? 23.028 6.025 -3.846 1.00 88.25 204 SER A N 1
ATOM 1688 C CA . SER A 1 204 ? 23.723 4.876 -4.444 1.00 88.25 204 SER A CA 1
ATOM 1689 C C . SER A 1 204 ? 23.360 3.577 -3.732 1.00 88.25 204 SER A C 1
ATOM 1691 O O . SER A 1 204 ? 22.862 2.659 -4.374 1.00 88.25 204 SER A O 1
ATOM 1693 N N . LEU A 1 205 ? 23.525 3.543 -2.406 1.00 89.56 205 LEU A N 1
ATOM 1694 C CA . LEU A 1 205 ? 23.262 2.353 -1.596 1.00 89.56 205 LEU A CA 1
ATOM 1695 C C . LEU A 1 205 ? 21.796 1.914 -1.690 1.00 89.56 205 LEU A C 1
ATOM 1697 O O . LEU A 1 205 ? 21.491 0.756 -1.955 1.00 89.56 205 LEU A O 1
ATOM 1701 N N . TYR A 1 206 ? 20.864 2.849 -1.495 1.00 93.44 206 TYR A N 1
ATOM 1702 C CA . TYR A 1 206 ? 19.447 2.492 -1.452 1.00 93.44 206 TYR A CA 1
ATOM 1703 C C . TYR A 1 206 ? 18.855 2.202 -2.835 1.00 93.44 206 TYR A C 1
ATOM 1705 O O . TYR A 1 206 ? 17.827 1.537 -2.902 1.00 93.44 206 TYR A O 1
ATOM 1713 N N . SER A 1 207 ? 19.485 2.636 -3.935 1.00 92.81 207 SER A N 1
ATOM 1714 C CA . SER A 1 207 ? 19.031 2.274 -5.289 1.00 92.81 207 SER A CA 1
ATOM 1715 C C . SER A 1 207 ? 19.161 0.782 -5.569 1.00 92.81 207 SER A C 1
ATOM 1717 O O . SER A 1 207 ? 18.260 0.211 -6.178 1.00 92.81 207 SER A O 1
ATOM 1719 N N . GLU A 1 208 ? 20.221 0.141 -5.079 1.00 92.69 208 GLU A N 1
ATOM 1720 C CA . GLU A 1 208 ? 20.408 -1.305 -5.230 1.00 92.69 208 GLU A CA 1
ATOM 1721 C C . GLU A 1 208 ? 19.362 -2.086 -4.428 1.00 92.69 208 GLU A C 1
ATOM 1723 O O . GLU A 1 208 ? 18.694 -2.962 -4.974 1.00 92.69 208 GLU A O 1
ATOM 1728 N N . TYR A 1 209 ? 19.119 -1.699 -3.170 1.00 95.62 209 TYR A N 1
ATOM 1729 C CA . TYR A 1 209 ? 18.065 -2.316 -2.360 1.00 95.62 209 TYR A CA 1
ATOM 1730 C C . TYR A 1 209 ? 16.665 -2.100 -2.941 1.00 95.62 209 TYR A C 1
ATOM 1732 O O . TYR A 1 209 ? 15.849 -3.019 -2.950 1.00 95.62 209 TYR A O 1
ATOM 1740 N N . MET A 1 210 ? 16.376 -0.902 -3.456 1.00 96.75 210 MET A N 1
ATOM 1741 C CA . MET A 1 210 ? 15.111 -0.638 -4.140 1.00 96.75 210 MET A CA 1
ATOM 1742 C C . MET A 1 210 ? 14.945 -1.526 -5.374 1.00 96.75 210 MET A C 1
ATOM 1744 O O . MET A 1 210 ? 13.866 -2.086 -5.554 1.00 96.75 210 MET A O 1
ATOM 1748 N N . LYS A 1 211 ? 15.993 -1.667 -6.199 1.00 96.44 211 LYS A N 1
ATOM 1749 C CA . LYS A 1 211 ? 15.971 -2.526 -7.388 1.00 96.44 211 LYS A CA 1
ATOM 1750 C C . LYS A 1 211 ? 15.645 -3.973 -7.008 1.00 96.44 211 LYS A C 1
ATOM 1752 O O . LYS A 1 211 ? 14.653 -4.496 -7.504 1.00 96.44 211 LYS A O 1
ATOM 1757 N N . ALA A 1 212 ? 16.383 -4.552 -6.060 1.00 96.25 212 ALA A N 1
ATOM 1758 C CA . ALA A 1 212 ? 16.175 -5.934 -5.621 1.00 96.25 212 ALA A CA 1
ATOM 1759 C C . ALA A 1 212 ? 14.743 -6.182 -5.111 1.00 96.25 212 ALA A C 1
ATOM 1761 O O . ALA A 1 212 ? 14.099 -7.162 -5.475 1.00 96.25 212 ALA A O 1
ATOM 1762 N N . VAL A 1 213 ? 14.196 -5.256 -4.313 1.00 97.44 213 VAL A N 1
ATOM 1763 C CA . VAL A 1 213 ? 12.818 -5.379 -3.809 1.00 97.44 213 VAL A CA 1
ATOM 1764 C C . VAL A 1 213 ? 11.784 -5.299 -4.937 1.00 97.44 213 VAL A C 1
ATOM 1766 O O . VAL A 1 213 ? 10.778 -6.007 -4.897 1.00 97.44 213 VAL A O 1
ATOM 1769 N N . LEU A 1 214 ? 11.995 -4.443 -5.939 1.00 98.00 214 LEU A N 1
ATOM 1770 C CA . LEU A 1 214 ? 11.086 -4.329 -7.083 1.00 98.00 214 LEU A CA 1
ATOM 1771 C C . LEU A 1 214 ? 11.131 -5.571 -7.975 1.00 98.00 214 LEU A C 1
ATOM 1773 O O . LEU A 1 214 ? 10.075 -6.043 -8.394 1.00 98.00 214 LEU A O 1
ATOM 1777 N N . GLU A 1 215 ? 12.321 -6.115 -8.229 1.00 96.56 215 GLU A N 1
ATOM 1778 C CA . GLU A 1 215 ? 12.504 -7.370 -8.967 1.00 96.56 215 GLU A CA 1
ATOM 1779 C C . GLU A 1 215 ? 11.797 -8.531 -8.263 1.00 96.56 215 GLU A C 1
ATOM 1781 O O . GLU A 1 215 ? 11.027 -9.253 -8.894 1.00 96.56 215 GLU A O 1
ATOM 1786 N N . ASP A 1 216 ? 11.943 -8.643 -6.942 1.00 97.19 216 ASP A N 1
ATOM 1787 C CA . ASP A 1 216 ? 11.216 -9.617 -6.125 1.00 97.19 216 ASP A CA 1
ATOM 1788 C C . ASP A 1 216 ? 9.692 -9.491 -6.269 1.00 97.19 216 ASP A C 1
ATOM 1790 O O . ASP A 1 216 ? 8.977 -10.486 -6.415 1.00 97.19 216 ASP A O 1
ATOM 1794 N N . ILE A 1 217 ? 9.168 -8.262 -6.230 1.00 97.38 217 ILE A N 1
ATOM 1795 C CA . ILE A 1 217 ? 7.734 -8.008 -6.417 1.00 97.38 217 ILE A CA 1
ATOM 1796 C C . ILE A 1 217 ? 7.287 -8.443 -7.809 1.00 97.38 217 ILE A C 1
ATOM 1798 O O . ILE A 1 217 ? 6.221 -9.043 -7.939 1.00 97.38 217 ILE A O 1
ATOM 1802 N N . ILE A 1 218 ? 8.087 -8.156 -8.831 1.00 97.12 218 ILE A N 1
ATOM 1803 C CA . ILE A 1 218 ? 7.818 -8.521 -10.222 1.00 97.12 218 ILE A CA 1
ATOM 1804 C C . ILE A 1 218 ? 7.852 -10.040 -10.412 1.00 97.12 218 ILE A C 1
ATOM 1806 O O . ILE A 1 218 ? 7.013 -10.573 -11.133 1.00 97.12 218 ILE A O 1
ATOM 1810 N N . ILE A 1 219 ? 8.765 -10.751 -9.749 1.00 96.88 219 ILE A N 1
ATOM 1811 C CA . ILE A 1 219 ? 8.816 -12.219 -9.778 1.00 96.88 219 ILE A CA 1
ATOM 1812 C C . ILE A 1 219 ? 7.512 -12.807 -9.220 1.00 96.88 219 ILE A C 1
ATOM 1814 O O . ILE A 1 219 ? 6.951 -13.733 -9.804 1.00 96.88 219 ILE A O 1
ATOM 1818 N N . ILE A 1 220 ? 6.997 -12.250 -8.119 1.00 95.06 220 ILE A N 1
ATOM 1819 C CA . ILE A 1 220 ? 5.755 -12.723 -7.482 1.00 95.06 220 ILE A CA 1
ATOM 1820 C C . ILE A 1 220 ? 4.510 -12.282 -8.271 1.00 95.06 220 ILE A C 1
ATOM 1822 O O . ILE A 1 220 ? 3.540 -13.033 -8.388 1.00 95.06 220 ILE A O 1
ATOM 1826 N N . ARG A 1 221 ? 4.511 -11.050 -8.791 1.00 94.00 221 ARG A N 1
ATOM 1827 C CA . ARG A 1 221 ? 3.416 -10.427 -9.549 1.00 94.00 221 ARG A CA 1
ATOM 1828 C C . ARG A 1 221 ? 3.953 -9.749 -10.813 1.00 94.00 221 ARG A C 1
ATOM 1830 O O . ARG A 1 221 ? 4.132 -8.528 -10.824 1.00 94.00 221 ARG A O 1
ATOM 1837 N N . PRO A 1 222 ? 4.155 -10.509 -11.905 1.00 94.06 222 PRO A N 1
ATOM 1838 C CA . PRO A 1 222 ? 4.676 -9.958 -13.156 1.00 94.06 222 PRO A CA 1
ATOM 1839 C C . PRO A 1 222 ? 3.763 -8.907 -13.788 1.00 94.06 222 PRO A C 1
ATOM 1841 O O . PRO A 1 222 ? 4.228 -8.087 -14.572 1.00 94.06 222 PRO A O 1
ATOM 1844 N N . ASP A 1 223 ? 2.473 -8.931 -13.459 1.00 92.75 223 ASP A N 1
ATOM 1845 C CA . ASP A 1 223 ? 1.437 -7.991 -13.884 1.00 92.75 223 ASP A CA 1
ATOM 1846 C C . ASP A 1 223 ? 1.419 -6.679 -13.080 1.00 92.75 223 ASP A C 1
ATOM 1848 O O . ASP A 1 223 ? 0.672 -5.754 -13.414 1.00 92.75 223 ASP A O 1
ATOM 1852 N N . ASN A 1 224 ? 2.263 -6.550 -12.048 1.00 93.00 224 ASN A N 1
ATOM 1853 C CA . ASN A 1 224 ? 2.391 -5.329 -11.261 1.00 93.00 224 ASN A CA 1
ATOM 1854 C C . ASN A 1 224 ? 3.125 -4.233 -12.050 1.00 93.00 224 ASN A C 1
ATOM 1856 O O . ASN A 1 224 ? 4.316 -3.974 -11.872 1.00 93.00 224 ASN A O 1
ATOM 1860 N N . TYR A 1 225 ? 2.389 -3.548 -12.923 1.00 93.38 225 TYR A N 1
ATOM 1861 C CA . TYR A 1 225 ? 2.917 -2.459 -13.743 1.00 93.38 225 TYR A CA 1
ATOM 1862 C C . TYR A 1 225 ? 3.463 -1.282 -12.922 1.00 93.38 225 TYR A C 1
ATOM 1864 O O . TYR A 1 225 ? 4.303 -0.542 -13.425 1.00 93.38 225 TYR A O 1
ATOM 1872 N N . LEU A 1 226 ? 3.029 -1.096 -11.668 1.00 93.19 226 LEU A N 1
ATOM 1873 C CA . LEU A 1 226 ? 3.582 -0.062 -10.787 1.00 93.19 226 LEU A CA 1
ATOM 1874 C C . LEU A 1 226 ? 5.018 -0.395 -10.375 1.00 93.19 226 LEU A C 1
ATOM 1876 O O . LEU A 1 226 ? 5.860 0.500 -10.354 1.00 93.19 226 LEU A O 1
ATOM 1880 N N . ALA A 1 227 ? 5.310 -1.668 -10.102 1.00 95.88 227 ALA A N 1
ATOM 1881 C CA . ALA A 1 227 ? 6.674 -2.113 -9.838 1.00 95.88 227 ALA A CA 1
ATOM 1882 C C . ALA A 1 227 ? 7.568 -1.926 -11.068 1.00 95.88 227 ALA A C 1
ATOM 1884 O O . ALA A 1 227 ? 8.665 -1.390 -10.939 1.00 95.88 227 ALA A O 1
ATOM 1885 N N . TRP A 1 228 ? 7.064 -2.242 -12.266 1.00 97.31 228 TRP A N 1
ATOM 1886 C CA . TRP A 1 228 ? 7.781 -1.967 -13.514 1.00 97.31 228 TRP A CA 1
ATOM 1887 C C . TRP A 1 228 ? 8.048 -0.469 -13.742 1.00 97.31 228 TRP A C 1
ATOM 1889 O O . TRP A 1 228 ? 9.147 -0.108 -14.158 1.00 97.31 228 TRP A O 1
ATOM 1899 N N . ILE A 1 229 ? 7.080 0.408 -13.439 1.00 96.00 229 ILE A N 1
ATOM 1900 C CA . ILE A 1 229 ? 7.249 1.873 -13.517 1.00 96.00 229 ILE A CA 1
ATOM 1901 C C . ILE A 1 229 ? 8.326 2.366 -12.549 1.00 96.00 229 ILE A C 1
ATOM 1903 O O . ILE A 1 229 ? 9.091 3.265 -12.886 1.00 96.00 229 ILE A O 1
ATOM 1907 N N . GLU A 1 230 ? 8.367 1.852 -11.321 1.00 96.50 230 GLU A N 1
ATOM 1908 C CA . GLU A 1 230 ? 9.401 2.263 -10.369 1.00 96.50 230 GLU A CA 1
ATOM 1909 C C . GLU A 1 230 ? 10.771 1.680 -10.741 1.00 96.50 230 GLU A C 1
ATOM 1911 O O . GLU A 1 230 ? 11.773 2.384 -10.625 1.00 96.50 230 GLU A O 1
ATOM 1916 N N . LEU A 1 231 ? 10.819 0.456 -11.276 1.00 96.94 231 LEU A N 1
ATOM 1917 C CA . LEU A 1 231 ? 12.057 -0.174 -11.737 1.00 96.94 231 LEU A CA 1
ATOM 1918 C C . LEU A 1 231 ? 12.675 0.601 -12.910 1.00 96.94 231 LEU A C 1
ATOM 1920 O O . LEU A 1 231 ? 13.875 0.879 -12.896 1.00 96.94 231 LEU A O 1
ATOM 1924 N N . SER A 1 232 ? 11.854 1.067 -13.860 1.00 96.12 232 SER A N 1
ATOM 1925 C CA . SER A 1 232 ? 12.314 1.867 -15.007 1.00 96.12 232 SER A CA 1
ATOM 1926 C C . SER A 1 232 ? 12.958 3.204 -14.609 1.00 96.12 232 SER A C 1
ATOM 1928 O O . SER A 1 232 ? 13.627 3.833 -15.420 1.00 96.12 232 SER A O 1
ATOM 1930 N N . LYS A 1 233 ? 12.757 3.675 -13.372 1.00 94.44 233 LYS A N 1
ATOM 1931 C CA . LYS A 1 233 ? 13.377 4.909 -12.854 1.00 94.44 233 LYS A CA 1
ATOM 1932 C C . LYS A 1 233 ? 14.754 4.669 -12.230 1.00 94.44 233 LYS A C 1
ATOM 1934 O O . LYS A 1 233 ? 15.449 5.636 -11.920 1.00 94.44 233 LYS A O 1
ATOM 1939 N N . ILE A 1 234 ? 15.114 3.410 -11.984 1.00 94.44 234 ILE A N 1
ATOM 1940 C CA . ILE A 1 234 ? 16.310 3.013 -11.227 1.00 94.44 234 ILE A CA 1
ATOM 1941 C C . ILE A 1 234 ? 17.308 2.280 -12.128 1.00 94.44 234 ILE A C 1
ATOM 1943 O O . ILE A 1 234 ? 18.519 2.451 -11.971 1.00 94.44 234 ILE A O 1
ATOM 1947 N N . VAL A 1 235 ? 16.805 1.492 -13.078 1.00 93.69 235 VAL A N 1
ATOM 1948 C CA . VAL A 1 235 ? 17.613 0.757 -14.054 1.00 93.69 235 VAL A CA 1
ATOM 1949 C C . VAL A 1 235 ? 18.414 1.715 -14.937 1.00 93.69 235 VAL A C 1
ATOM 1951 O O . VAL A 1 235 ? 17.895 2.715 -15.430 1.00 93.69 235 VAL A O 1
ATOM 1954 N N . LYS A 1 236 ? 19.696 1.387 -15.132 1.00 89.88 236 LYS A N 1
ATOM 1955 C CA . LYS A 1 236 ? 20.620 2.129 -16.005 1.00 89.88 236 LYS A CA 1
ATOM 1956 C C . LYS A 1 236 ? 20.924 1.408 -17.316 1.00 89.88 236 LYS A C 1
ATOM 1958 O O . LYS A 1 236 ? 21.331 2.065 -18.265 1.00 89.88 236 LYS A O 1
ATOM 1963 N N . ASP A 1 237 ? 20.767 0.087 -17.347 1.00 94.06 237 ASP A N 1
ATOM 1964 C CA . ASP A 1 237 ? 20.971 -0.706 -18.554 1.00 94.06 237 ASP A CA 1
ATOM 1965 C C . ASP A 1 237 ? 19.860 -0.415 -19.572 1.00 94.06 237 ASP A C 1
ATOM 1967 O O . ASP A 1 237 ? 18.676 -0.410 -19.230 1.00 94.06 237 ASP A O 1
ATOM 1971 N N . GLU A 1 238 ? 20.237 -0.124 -20.816 1.00 92.12 238 GLU A N 1
ATOM 1972 C CA . GLU A 1 238 ? 19.284 0.321 -21.836 1.00 92.12 238 GLU A CA 1
ATOM 1973 C C . GLU A 1 238 ? 18.326 -0.792 -22.272 1.00 92.12 238 GLU A C 1
ATOM 1975 O O . GLU A 1 238 ? 17.148 -0.520 -22.523 1.00 92.12 238 GLU A O 1
ATOM 1980 N N . ASP A 1 239 ? 18.799 -2.037 -22.350 1.00 93.19 239 ASP A N 1
ATOM 1981 C CA . ASP A 1 239 ? 17.973 -3.166 -22.775 1.00 93.19 239 ASP A CA 1
ATOM 1982 C C . ASP A 1 239 ? 16.989 -3.566 -21.657 1.00 93.19 239 ASP A C 1
ATOM 1984 O O . ASP A 1 239 ? 15.806 -3.817 -21.923 1.00 93.19 239 ASP A O 1
ATOM 1988 N N . GLU A 1 240 ? 17.424 -3.538 -20.395 1.00 94.19 240 GLU A N 1
ATOM 1989 C CA . GLU A 1 240 ? 16.568 -3.736 -19.221 1.00 94.19 240 GLU A CA 1
ATOM 1990 C C . GLU A 1 240 ? 15.524 -2.611 -19.090 1.00 94.19 240 GLU A C 1
ATOM 1992 O O . GLU A 1 240 ? 14.338 -2.883 -18.869 1.00 94.19 240 GLU A O 1
ATOM 1997 N N . LEU A 1 241 ? 15.922 -1.351 -19.300 1.00 95.69 241 LEU A N 1
ATOM 1998 C CA . LEU A 1 241 ? 15.013 -0.202 -19.298 1.00 95.69 241 LEU A CA 1
ATOM 1999 C C . LEU A 1 241 ? 13.969 -0.309 -20.418 1.00 95.69 241 LEU A C 1
ATOM 2001 O O . LEU A 1 241 ? 12.772 -0.094 -20.193 1.00 95.69 241 LEU A O 1
ATOM 2005 N N . TYR A 1 242 ? 14.405 -0.692 -21.618 1.00 95.31 242 TYR A N 1
ATOM 2006 C CA . TYR A 1 242 ? 13.515 -0.953 -22.741 1.00 95.31 242 TYR A CA 1
ATOM 2007 C C . TYR A 1 242 ? 12.499 -2.054 -22.413 1.00 95.31 242 TYR A C 1
ATOM 2009 O O . TYR A 1 242 ? 11.301 -1.879 -22.664 1.00 95.31 242 TYR A O 1
ATOM 2017 N N . ASN A 1 243 ? 12.942 -3.154 -21.796 1.00 95.00 243 ASN A N 1
ATOM 2018 C CA . ASN A 1 243 ? 12.047 -4.222 -21.358 1.00 95.00 243 ASN A CA 1
ATOM 2019 C C . ASN A 1 243 ? 11.050 -3.737 -20.295 1.00 95.00 243 ASN A C 1
ATOM 2021 O O . ASN A 1 243 ? 9.865 -4.045 -20.410 1.00 95.00 243 ASN A O 1
ATOM 2025 N N . CYS A 1 244 ? 11.476 -2.924 -19.321 1.00 96.62 244 CYS A N 1
ATOM 2026 C CA . CYS A 1 244 ? 10.562 -2.338 -18.336 1.00 96.62 244 CYS A CA 1
ATOM 2027 C C . CYS A 1 244 ? 9.420 -1.589 -19.031 1.00 96.62 244 CYS A C 1
ATOM 2029 O O . CYS A 1 244 ? 8.251 -1.878 -18.783 1.00 96.62 244 CYS A O 1
ATOM 2031 N N . HIS A 1 245 ? 9.735 -0.690 -19.969 1.00 96.06 245 HIS A N 1
ATOM 2032 C CA . HIS A 1 245 ? 8.714 0.060 -20.701 1.00 96.06 245 HIS A CA 1
ATOM 2033 C C . HIS A 1 245 ? 7.789 -0.828 -21.539 1.00 96.06 245 HIS A C 1
ATOM 2035 O O . HIS A 1 245 ? 6.588 -0.553 -21.595 1.00 96.06 245 HIS A O 1
ATOM 2041 N N . LEU A 1 246 ? 8.297 -1.916 -22.129 1.00 94.50 246 LEU A N 1
ATOM 2042 C CA . LEU A 1 246 ? 7.457 -2.917 -22.794 1.00 94.50 246 LEU A CA 1
ATOM 2043 C C . LEU A 1 246 ? 6.494 -3.613 -21.823 1.00 94.50 246 LEU A C 1
ATOM 2045 O O . LEU A 1 246 ? 5.315 -3.759 -22.147 1.00 94.50 246 LEU A O 1
ATOM 2049 N N . GLN A 1 247 ? 6.959 -4.026 -20.640 1.00 96.25 247 GLN A N 1
ATOM 2050 C CA . GLN A 1 247 ? 6.088 -4.650 -19.639 1.00 96.25 247 GLN A CA 1
ATOM 2051 C C . GLN A 1 247 ? 5.034 -3.666 -19.123 1.00 96.25 247 GLN A C 1
ATOM 2053 O O . GLN A 1 247 ? 3.869 -4.037 -18.990 1.00 96.25 247 GLN A O 1
ATOM 2058 N N . ILE A 1 248 ? 5.393 -2.396 -18.914 1.00 96.00 248 ILE A N 1
ATOM 2059 C CA . ILE A 1 248 ? 4.438 -1.366 -18.487 1.00 96.00 248 ILE A CA 1
ATOM 2060 C C . ILE A 1 248 ? 3.291 -1.262 -19.493 1.00 96.00 248 ILE A C 1
ATOM 2062 O O . ILE A 1 248 ? 2.136 -1.395 -19.094 1.00 96.00 248 ILE A O 1
ATOM 2066 N N . ILE A 1 249 ? 3.576 -1.090 -20.789 1.00 94.25 249 ILE A N 1
ATOM 2067 C CA . ILE A 1 249 ? 2.509 -0.940 -21.795 1.00 94.25 249 ILE A CA 1
ATOM 2068 C C . ILE A 1 249 ? 1.714 -2.227 -22.033 1.00 94.25 249 ILE A C 1
ATOM 2070 O O . ILE A 1 249 ? 0.545 -2.161 -22.413 1.00 94.25 249 ILE A O 1
ATOM 2074 N N . LYS A 1 250 ? 2.326 -3.395 -21.788 1.00 93.31 250 LYS A N 1
ATOM 2075 C CA . LYS A 1 250 ? 1.655 -4.697 -21.862 1.00 93.31 250 LYS A CA 1
ATOM 2076 C C . LYS A 1 250 ? 0.522 -4.789 -20.838 1.00 93.31 250 LYS A C 1
ATOM 2078 O O . LYS A 1 250 ? -0.535 -5.324 -21.159 1.00 93.31 250 LYS A O 1
ATOM 2083 N N . TYR A 1 251 ? 0.737 -4.268 -19.630 1.00 92.19 251 TYR A N 1
ATOM 2084 C CA . TYR A 1 251 ? -0.234 -4.346 -18.535 1.00 92.19 251 TYR A CA 1
ATOM 2085 C C . TYR A 1 251 ? -1.070 -3.070 -18.359 1.00 92.19 251 TYR A C 1
ATOM 2087 O O . TYR A 1 251 ? -2.183 -3.136 -17.842 1.00 92.19 251 TYR A O 1
ATOM 2095 N N . THR A 1 252 ? -0.590 -1.909 -18.815 1.00 90.06 252 THR A N 1
ATOM 2096 C CA . THR A 1 252 ? -1.354 -0.658 -18.798 1.00 90.06 252 THR A CA 1
ATOM 2097 C C . THR A 1 252 ? -1.087 0.219 -20.019 1.00 90.06 252 THR A C 1
ATOM 2099 O O . THR A 1 252 ? -0.008 0.768 -20.222 1.00 90.06 252 THR A O 1
ATOM 2102 N N . LYS A 1 253 ? -2.136 0.462 -20.809 1.00 87.81 253 LYS A N 1
ATOM 2103 C CA . LYS A 1 253 ? -2.075 1.391 -21.949 1.00 87.81 253 LYS A CA 1
ATOM 2104 C C . LYS A 1 253 ? -2.059 2.869 -21.546 1.00 87.81 253 LYS A C 1
ATOM 2106 O O . LYS A 1 253 ? -1.934 3.722 -22.416 1.00 87.81 253 LYS A O 1
ATOM 2111 N N . TYR A 1 254 ? -2.222 3.188 -20.263 1.00 87.06 254 TYR A N 1
ATOM 2112 C CA . TYR A 1 254 ? -2.397 4.566 -19.794 1.00 87.06 254 TYR A CA 1
ATOM 2113 C C . TY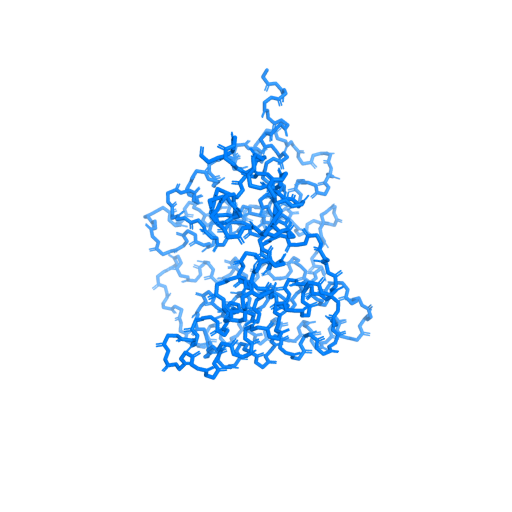R A 1 254 ? -1.096 5.228 -19.322 1.00 87.06 254 TYR A C 1
ATOM 2115 O O . TYR A 1 254 ? -1.108 6.395 -18.938 1.00 87.06 254 TYR A O 1
ATOM 2123 N N . ASN A 1 255 ? 0.037 4.519 -19.349 1.00 92.31 255 ASN A N 1
ATOM 2124 C CA . ASN A 1 255 ? 1.321 5.115 -19.001 1.00 92.31 255 ASN A CA 1
ATOM 2125 C C . ASN A 1 255 ? 1.908 5.882 -20.199 1.00 92.31 255 ASN A C 1
ATOM 2127 O O . ASN A 1 255 ? 2.568 5.305 -21.064 1.00 92.31 255 ASN A O 1
ATOM 2131 N N . LYS A 1 256 ? 1.656 7.195 -20.241 1.00 91.75 256 LYS A N 1
ATOM 2132 C CA . LYS A 1 256 ? 2.118 8.078 -21.321 1.00 91.75 256 LYS A CA 1
ATOM 2133 C C . LYS A 1 256 ? 3.643 8.086 -21.464 1.00 91.75 256 LYS A C 1
ATOM 2135 O O . LYS A 1 256 ? 4.148 8.020 -22.581 1.00 91.75 256 LYS A O 1
ATOM 2140 N N . ASP A 1 257 ? 4.369 8.099 -20.349 1.00 93.31 257 ASP A N 1
ATOM 2141 C CA . ASP A 1 257 ? 5.836 8.154 -20.346 1.00 93.31 257 ASP A CA 1
ATOM 2142 C C . ASP A 1 257 ? 6.460 6.950 -21.060 1.00 93.31 257 ASP A C 1
ATOM 2144 O O . ASP A 1 257 ? 7.402 7.102 -21.836 1.00 93.31 257 ASP A O 1
ATOM 2148 N N . SER A 1 258 ? 5.888 5.758 -20.875 1.00 94.62 258 SER A N 1
ATOM 2149 C CA . SER A 1 258 ? 6.352 4.543 -21.550 1.00 94.62 258 SER A CA 1
ATOM 2150 C C . SER A 1 258 ? 6.066 4.568 -23.045 1.00 94.62 258 SER A C 1
ATOM 2152 O O . SER A 1 258 ? 6.924 4.166 -23.829 1.00 94.62 258 SER A O 1
ATOM 2154 N N . TRP A 1 259 ? 4.913 5.090 -23.473 1.00 95.06 259 TRP A N 1
ATOM 2155 C CA . TRP A 1 259 ? 4.646 5.289 -24.901 1.00 95.06 259 TRP A CA 1
ATOM 2156 C C . TRP A 1 259 ? 5.627 6.281 -25.527 1.00 95.06 259 TRP A C 1
ATOM 2158 O O . TRP A 1 259 ? 6.215 5.989 -26.571 1.00 95.06 259 TRP A O 1
ATOM 2168 N N . ILE A 1 260 ? 5.888 7.404 -24.853 1.00 94.44 260 ILE A N 1
ATOM 2169 C CA . ILE A 1 260 ? 6.881 8.388 -25.299 1.00 94.44 260 ILE A CA 1
ATOM 2170 C C . ILE A 1 260 ? 8.259 7.735 -25.423 1.00 94.44 260 ILE A C 1
ATOM 2172 O O . ILE A 1 260 ? 8.900 7.879 -26.467 1.00 94.44 260 ILE A O 1
ATOM 2176 N N . TYR A 1 261 ? 8.698 6.986 -24.409 1.00 94.94 261 TYR A N 1
ATOM 2177 C CA . TYR A 1 261 ? 9.984 6.292 -24.425 1.00 94.94 261 TYR A CA 1
ATOM 2178 C C . TYR A 1 261 ? 10.085 5.315 -25.607 1.00 94.94 261 TYR A C 1
ATOM 2180 O O . TYR A 1 261 ? 11.011 5.397 -26.419 1.00 94.94 261 TYR A O 1
ATOM 2188 N N . LEU A 1 262 ? 9.095 4.433 -25.772 1.00 95.06 262 LEU A N 1
ATOM 2189 C CA . LEU A 1 262 ? 9.094 3.413 -26.825 1.00 95.06 262 LEU A CA 1
ATOM 2190 C C . LEU A 1 262 ? 9.025 4.013 -28.235 1.00 95.06 262 LEU A C 1
ATOM 2192 O O . LEU A 1 262 ? 9.635 3.465 -29.155 1.00 95.06 262 LEU A O 1
ATOM 2196 N N . SER A 1 263 ? 8.345 5.152 -28.408 1.00 93.81 263 SER A N 1
ATOM 2197 C CA . SER A 1 263 ? 8.274 5.854 -29.698 1.00 93.81 263 SER A CA 1
ATOM 2198 C C . SER A 1 263 ? 9.640 6.347 -30.191 1.00 93.81 263 SER A C 1
ATOM 2200 O O . SER A 1 263 ? 9.869 6.419 -31.402 1.00 93.81 263 SER A O 1
ATOM 2202 N N . LYS A 1 264 ? 10.556 6.646 -29.259 1.00 93.31 264 LYS A N 1
ATOM 2203 C CA . LYS A 1 264 ? 11.905 7.151 -29.539 1.00 93.31 264 LYS A CA 1
ATOM 2204 C C . LYS A 1 264 ? 12.936 6.026 -29.596 1.00 93.31 264 LYS A C 1
ATOM 2206 O O . LYS A 1 264 ? 13.733 5.977 -30.530 1.00 93.31 264 LYS A O 1
ATOM 2211 N N . HIS A 1 265 ? 12.886 5.100 -28.641 1.00 92.75 265 HIS A N 1
ATOM 2212 C CA . HIS A 1 265 ? 13.978 4.157 -28.385 1.00 92.75 265 HIS A CA 1
ATOM 2213 C C . HIS A 1 265 ? 13.730 2.732 -28.898 1.00 92.75 265 HIS A C 1
ATOM 2215 O O . HIS A 1 265 ? 14.653 1.923 -28.908 1.00 92.75 265 HIS A O 1
ATOM 2221 N N . SER A 1 266 ? 12.524 2.385 -29.372 1.00 88.69 266 SER A N 1
ATOM 2222 C CA . SER A 1 266 ? 12.296 1.018 -29.857 1.00 88.69 266 SER A CA 1
ATOM 2223 C C . SER A 1 266 ? 13.068 0.716 -31.148 1.00 88.69 266 SER A C 1
ATOM 2225 O O . SER A 1 266 ? 12.970 1.430 -32.145 1.00 88.69 266 SER A O 1
ATOM 2227 N N . LYS A 1 267 ? 13.792 -0.407 -31.163 1.00 83.69 267 LYS A N 1
ATOM 2228 C CA . LYS A 1 267 ? 14.471 -0.936 -32.360 1.00 83.69 267 LYS A CA 1
ATOM 2229 C C . LYS A 1 267 ? 13.487 -1.525 -33.395 1.00 83.69 267 LYS A C 1
ATOM 2231 O O . LYS A 1 267 ? 13.889 -1.804 -34.516 1.00 83.69 267 LYS A O 1
ATOM 2236 N N . LYS A 1 268 ? 12.205 -1.712 -33.041 1.00 89.81 268 LYS A N 1
ATOM 2237 C CA . LYS A 1 268 ? 11.164 -2.284 -33.915 1.00 89.81 268 LYS A CA 1
ATOM 2238 C C . LYS A 1 268 ? 10.223 -1.194 -34.425 1.00 89.81 268 LYS A C 1
ATOM 2240 O O . LYS A 1 268 ? 9.477 -0.604 -33.641 1.00 89.81 268 LYS A O 1
ATOM 2245 N N . ASP A 1 269 ? 10.184 -0.994 -35.740 1.00 88.94 269 ASP A N 1
ATOM 2246 C CA . ASP A 1 269 ? 9.337 0.037 -36.360 1.00 88.94 269 ASP A CA 1
ATOM 2247 C C . ASP A 1 269 ? 7.843 -0.167 -36.093 1.00 88.94 269 ASP A C 1
ATOM 2249 O O . ASP A 1 269 ? 7.104 0.800 -35.913 1.00 88.94 269 ASP A O 1
ATOM 2253 N N . SER A 1 270 ? 7.390 -1.418 -35.968 1.00 89.81 270 SER A N 1
ATOM 2254 C CA . SER A 1 270 ? 6.009 -1.728 -35.585 1.00 89.81 270 SER A CA 1
ATOM 2255 C C . SER A 1 270 ? 5.646 -1.161 -34.208 1.00 89.81 270 SER A C 1
ATOM 2257 O O . SER A 1 270 ? 4.595 -0.539 -34.056 1.00 89.81 270 SER A O 1
ATOM 2259 N N . ILE A 1 271 ? 6.534 -1.301 -33.219 1.00 88.50 271 ILE A N 1
ATOM 2260 C CA . ILE A 1 271 ? 6.331 -0.777 -31.862 1.00 88.50 271 ILE A CA 1
ATOM 2261 C C . ILE A 1 271 ? 6.431 0.750 -31.864 1.00 88.50 271 ILE A C 1
ATOM 2263 O O . ILE A 1 271 ? 5.576 1.400 -31.266 1.00 88.50 271 ILE A O 1
ATOM 2267 N N . LYS A 1 272 ? 7.401 1.336 -32.584 1.00 90.25 272 LYS A N 1
ATOM 2268 C CA . LYS A 1 272 ? 7.500 2.800 -32.745 1.00 90.25 272 LYS A CA 1
ATOM 2269 C C . LYS A 1 272 ? 6.214 3.396 -33.316 1.00 90.25 272 LYS A C 1
ATOM 2271 O O . LYS A 1 272 ? 5.716 4.393 -32.797 1.00 90.25 272 LYS A O 1
ATOM 2276 N N . ASN A 1 273 ? 5.666 2.785 -34.364 1.00 90.00 273 ASN A N 1
ATOM 2277 C CA . ASN A 1 273 ? 4.459 3.266 -35.032 1.00 90.00 273 ASN A CA 1
ATOM 2278 C C . ASN A 1 273 ? 3.213 3.142 -34.152 1.00 90.00 273 ASN A C 1
ATOM 2280 O O . ASN A 1 273 ? 2.369 4.034 -34.176 1.00 90.00 273 ASN A O 1
ATOM 2284 N N . ILE A 1 274 ? 3.098 2.072 -33.358 1.00 90.12 274 ILE A N 1
ATOM 2285 C CA . ILE A 1 274 ? 2.028 1.945 -32.360 1.00 90.12 274 ILE A CA 1
ATOM 2286 C C . ILE A 1 274 ? 2.194 3.019 -31.286 1.00 90.12 274 ILE A C 1
ATOM 2288 O O . ILE A 1 274 ? 1.247 3.750 -31.017 1.00 90.12 274 ILE A O 1
ATOM 2292 N N . ALA A 1 275 ? 3.392 3.161 -30.720 1.00 89.56 275 ALA A N 1
ATOM 2293 C CA . ALA A 1 275 ? 3.661 4.103 -29.643 1.00 89.56 275 ALA A CA 1
ATOM 2294 C C . ALA A 1 275 ? 3.357 5.554 -30.042 1.00 89.56 275 ALA A C 1
ATOM 2296 O O . ALA A 1 275 ? 2.697 6.261 -29.288 1.00 89.56 275 ALA A O 1
ATOM 2297 N N . LYS A 1 276 ? 3.714 5.967 -31.268 1.00 89.31 276 LYS A N 1
ATOM 2298 C CA . LYS A 1 276 ? 3.380 7.297 -31.812 1.00 89.31 276 LYS A CA 1
ATOM 2299 C C . LYS A 1 276 ? 1.879 7.610 -31.824 1.00 89.31 276 LYS A C 1
ATOM 2301 O O . LYS A 1 276 ? 1.529 8.781 -31.770 1.00 89.31 276 LYS A O 1
ATOM 2306 N N . LYS A 1 277 ? 0.997 6.604 -31.890 1.00 89.00 277 LYS A N 1
ATOM 2307 C CA . LYS A 1 277 ? -0.464 6.806 -31.839 1.00 89.00 277 LYS A CA 1
ATOM 2308 C C . LYS A 1 277 ? -0.988 7.096 -30.427 1.00 89.00 277 LYS A C 1
ATOM 2310 O O . LYS A 1 277 ? -2.112 7.565 -30.302 1.00 89.00 277 LYS A O 1
ATOM 2315 N N . TYR A 1 278 ? -0.207 6.779 -29.394 1.00 84.00 278 TYR A N 1
ATOM 2316 C CA . TYR A 1 278 ? -0.569 6.939 -27.980 1.00 84.00 278 TYR A CA 1
ATOM 2317 C C . TYR A 1 278 ? 0.191 8.082 -27.278 1.00 84.00 278 TYR A C 1
ATOM 2319 O O . TYR A 1 278 ? -0.054 8.330 -26.095 1.00 84.00 278 TYR A O 1
ATOM 2327 N N . CYS A 1 279 ? 1.115 8.749 -27.981 1.00 78.25 279 CYS A N 1
ATOM 2328 C CA . CYS A 1 279 ? 1.868 9.910 -27.492 1.00 78.25 279 CYS A CA 1
ATOM 2329 C C . CYS A 1 279 ? 1.035 11.202 -27.471 1.00 78.25 279 CYS A C 1
ATOM 2331 O O . CYS A 1 279 ? 0.128 11.341 -28.318 1.00 78.25 279 CYS A O 1
#

pLDDT: mean 84.16, std 10.73, range [52.0, 98.0]

Sequence (279 aa):
MINNLYLLLDKYIYIYNTGYYNQVDDTTLNTYAKDIQALLKVFDYQAINLKYISLVELYITVNFLRYSNHSDNKAIYAEINKYVEILKSKQCLSINSAIYQYYNYLNQAFKLTVSKEKITGDVINQFEKNIENLLSGKLEKSTNSVQYLKMNKLFINFKMNFNSVSINSIIILVQSLIDKFPLDVESKWLLFKCYKKLATTNKSLYSEYMKAVLEDIIIIRPDNYLAWIELSKIVKDEDELYNCHLQIIKYTKYNKDSWIYLSKHSKKDSIKNIAKKYC

Organism: NCBI:txid211096

Radius of gyration: 21.59 Å; chains: 1; bounding box: 54×42×64 Å

Foldseek 3Di:
DVVVLVVLLVVLLVCLVVVVLVPDDLVVLVVLLVSLVVSLVVDDPPPPDPSNLSSLVSNLVSLLLNPPVDPPLVVSLVVNVVSLVVCCDPSHQHPPHLVSVLSVLSSVVSVCVVVVNPPDLVSVVVSLVVLVCCLVPPPVVVPPLVSSLVSLVSSLVSCVSVVSDDLVVSLVSLVVSCVVVVLDLVSLVVNLVSLVVVCVVPVVVSLVVNLVSLVSSCVSPVLPLVSLVVNLVSDPDPVSNLVSLVSNCVNDVPPLVSLVCCLPPPPDVVSVVVSVVSD